Protein AF-X6LHD4-F1 (afdb_monomer)

InterPro domains:
  IPR011990 Tetratricopeptide-like helical domain superfamily [G3DSA:1.25.40.10] (42-113)
  IPR011990 Tetratricopeptide-like helical domain superfamily [G3DSA:1.25.40.10] (114-185)
  IPR011990 Tetratricopeptide-like helical domain superfamily [SSF48452] (41-178)
  IPR019734 Tetratricopeptide repeat [SM00028] (64-98)
  IPR019734 Tetratricopeptide repeat [SM00028] (99-133)
  IPR019734 Tetratricopeptide repeat [SM00028] (134-168)
  IPR050498 Photosystem I assembly protein Ycf3 [PTHR44858] (37-176)

Radius of gyration: 24.06 Å; Cα contacts (8 Å, |Δi|>4): 212; chains: 1; bounding box: 86×58×58 Å

Structure (mmCIF, N/CA/C/O backbone):
data_AF-X6LHD4-F1
#
_entry.id   AF-X6LHD4-F1
#
loop_
_atom_site.group_PDB
_atom_site.id
_atom_site.type_symbol
_atom_site.label_atom_id
_atom_site.label_alt_id
_atom_site.label_comp_id
_atom_site.label_asym_id
_atom_site.label_entity_id
_atom_site.label_seq_id
_atom_site.pdbx_PDB_ins_code
_atom_site.Cartn_x
_atom_site.Cartn_y
_atom_site.Cartn_z
_atom_site.occupancy
_atom_site.B_iso_or_equiv
_atom_site.auth_seq_id
_atom_site.auth_comp_id
_atom_site.auth_asym_id
_atom_site.auth_atom_id
_atom_site.pdbx_PDB_model_num
ATOM 1 N N . MET A 1 1 ? -51.878 -39.253 32.966 1.00 42.00 1 MET A N 1
ATOM 2 C CA . MET A 1 1 ? -51.546 -38.891 31.572 1.00 42.00 1 MET A CA 1
ATOM 3 C C . MET A 1 1 ? -50.909 -37.516 31.602 1.00 42.00 1 MET A C 1
ATOM 5 O O . MET A 1 1 ? -51.483 -36.604 32.180 1.00 42.00 1 MET A O 1
ATOM 9 N N . SER A 1 2 ? -49.667 -37.446 31.142 1.00 40.38 2 SER A N 1
ATOM 10 C CA . SER A 1 2 ? -48.693 -36.397 31.439 1.00 40.38 2 SER A CA 1
ATOM 11 C C . SER A 1 2 ? -48.909 -35.131 30.608 1.00 40.38 2 SER A C 1
ATOM 13 O O . SER A 1 2 ? -49.042 -35.212 29.389 1.00 40.38 2 SER A O 1
ATOM 15 N N . SER A 1 3 ? -48.893 -33.967 31.257 1.00 36.84 3 SER A N 1
ATOM 16 C CA . SER A 1 3 ? -48.858 -32.656 30.598 1.00 36.84 3 SER A CA 1
ATOM 17 C C . SER A 1 3 ? -47.521 -32.462 29.864 1.00 36.84 3 SER A C 1
ATOM 19 O O . SER A 1 3 ? -46.473 -32.653 30.488 1.00 36.84 3 SER A O 1
ATOM 21 N N . PRO A 1 4 ? -47.498 -32.076 28.574 1.00 46.12 4 PRO A N 1
ATOM 22 C CA . PRO A 1 4 ? -46.248 -31.814 27.872 1.00 46.12 4 PRO A CA 1
ATOM 23 C C . PRO A 1 4 ? -45.587 -30.534 28.390 1.00 46.12 4 PRO A C 1
ATOM 25 O O . PRO A 1 4 ? -46.177 -29.455 28.407 1.00 46.12 4 PRO A O 1
ATOM 28 N N . ASN A 1 5 ? -44.339 -30.694 28.813 1.00 38.56 5 ASN A N 1
ATOM 29 C CA . ASN A 1 5 ? -43.443 -29.665 29.310 1.00 38.56 5 ASN A CA 1
ATOM 30 C C . ASN A 1 5 ? -43.134 -28.632 28.204 1.00 38.56 5 ASN A C 1
ATOM 32 O O . ASN A 1 5 ? -42.586 -28.980 27.159 1.00 38.56 5 ASN A O 1
ATOM 36 N N . LEU A 1 6 ? -43.469 -27.359 28.437 1.00 41.00 6 LEU A N 1
ATOM 37 C CA . LEU A 1 6 ? -43.272 -26.241 27.497 1.00 41.00 6 LEU A CA 1
ATOM 38 C C . LEU A 1 6 ? -41.827 -25.698 27.466 1.00 41.00 6 LEU A C 1
ATOM 40 O O . LEU A 1 6 ? -41.556 -24.667 26.854 1.00 41.00 6 LEU A O 1
ATOM 44 N N . GLN A 1 7 ? -40.873 -26.394 28.084 1.00 44.91 7 GLN A N 1
ATOM 45 C CA . GLN A 1 7 ? -39.452 -26.048 28.047 1.00 44.91 7 GLN A CA 1
ATOM 46 C C . GLN A 1 7 ? -38.707 -26.808 26.941 1.00 44.91 7 GLN A C 1
ATOM 48 O O . GLN A 1 7 ? -37.945 -27.722 27.227 1.00 44.91 7 GLN A O 1
ATOM 53 N N . SER A 1 8 ? -38.901 -26.467 25.665 1.00 48.12 8 SER A N 1
ATOM 54 C CA . SER A 1 8 ? -37.935 -26.874 24.620 1.00 48.12 8 SER A CA 1
ATOM 55 C C . SER A 1 8 ? -38.111 -26.133 23.294 1.00 48.12 8 SER A C 1
ATOM 57 O O . SER A 1 8 ? -38.222 -26.751 22.242 1.00 48.12 8 SER A O 1
ATOM 59 N N . LYS A 1 9 ? -38.124 -24.795 23.307 1.00 45.00 9 LYS A N 1
ATOM 60 C CA . LYS A 1 9 ? -37.952 -24.004 22.072 1.00 45.00 9 LYS A CA 1
ATOM 61 C C . LYS A 1 9 ? -37.489 -22.571 22.352 1.00 45.00 9 LYS A C 1
ATOM 63 O O . LYS A 1 9 ? -38.070 -21.607 21.877 1.00 45.00 9 LYS A O 1
ATOM 68 N N . ILE A 1 10 ? -36.403 -22.423 23.111 1.00 44.75 10 ILE A N 1
ATOM 69 C CA . ILE A 1 10 ? -35.578 -21.207 23.028 1.00 44.75 10 ILE A CA 1
ATOM 70 C C . ILE A 1 10 ? -34.448 -21.527 22.048 1.00 44.75 10 ILE A C 1
ATOM 72 O O . ILE A 1 10 ? -33.310 -21.783 22.423 1.00 44.75 10 ILE A O 1
ATOM 76 N N . SER A 1 11 ? -34.805 -21.625 20.769 1.00 42.03 11 SER A N 1
ATOM 77 C CA . SER A 1 11 ? -33.841 -21.693 19.677 1.00 42.03 11 SER A CA 1
ATOM 78 C C . SER A 1 11 ? -33.448 -20.266 19.300 1.00 42.03 11 SER A C 1
ATOM 80 O O . SER A 1 11 ? -34.271 -19.542 18.748 1.00 42.03 11 SER A O 1
ATOM 82 N N . ASN A 1 12 ? -32.211 -19.886 19.631 1.00 46.62 12 ASN A N 1
ATOM 83 C CA . ASN A 1 12 ? -31.390 -18.844 19.000 1.00 46.62 12 ASN A CA 1
ATOM 84 C C . ASN A 1 12 ? -32.140 -17.805 18.144 1.00 46.62 12 ASN A C 1
ATOM 86 O O . ASN A 1 12 ? -32.143 -17.885 16.918 1.00 46.62 12 ASN A O 1
ATOM 90 N N . SER A 1 13 ? -32.694 -16.779 18.786 1.00 43.72 13 SER A N 1
ATOM 91 C CA . SER A 1 13 ? -32.971 -15.499 18.133 1.00 43.72 13 SER A CA 1
ATOM 92 C C . SER A 1 13 ? -31.929 -14.490 18.610 1.00 43.72 13 SER A C 1
ATOM 94 O O . SER A 1 13 ? -31.845 -14.220 19.812 1.00 43.72 13 SER A O 1
ATOM 96 N N . SER A 1 14 ? -31.132 -13.943 17.691 1.00 54.50 14 SER A N 1
ATOM 97 C CA . SER A 1 14 ? -30.305 -12.758 17.933 1.00 54.50 14 SER A CA 1
ATOM 98 C C . SER A 1 14 ? -31.166 -11.677 18.588 1.00 54.50 14 SER A C 1
ATOM 100 O O . SER A 1 14 ? -32.199 -11.271 18.058 1.00 54.50 14 SER A O 1
ATOM 102 N N . THR A 1 15 ? -30.811 -11.275 19.807 1.00 55.34 15 THR A N 1
ATOM 103 C CA . THR A 1 15 ? -31.593 -10.279 20.538 1.00 55.34 15 THR A CA 1
ATOM 104 C C . THR A 1 15 ? -31.342 -8.893 19.930 1.00 55.34 15 THR A C 1
ATOM 106 O O . THR A 1 15 ? -30.182 -8.504 19.787 1.00 55.34 15 THR A O 1
ATOM 109 N N . PRO A 1 16 ? -32.386 -8.084 19.655 1.00 58.78 16 PRO A N 1
ATOM 110 C CA . PRO A 1 16 ? -32.243 -6.765 19.022 1.00 58.78 16 PRO A CA 1
ATOM 111 C C . PRO A 1 16 ? -31.275 -5.810 19.745 1.00 58.78 16 PRO A C 1
ATOM 113 O O . PRO A 1 16 ? -30.659 -4.943 19.130 1.00 58.78 16 PRO A O 1
ATOM 116 N N . ARG A 1 17 ? -31.093 -5.979 21.065 1.00 57.66 17 ARG A N 1
ATOM 117 C CA . ARG A 1 17 ? -30.123 -5.206 21.862 1.00 57.66 17 ARG A CA 1
ATOM 118 C C . ARG A 1 17 ? -28.663 -5.530 21.517 1.00 57.66 17 ARG A C 1
ATOM 120 O O . ARG A 1 17 ? -27.830 -4.626 21.552 1.00 57.66 17 ARG A O 1
ATOM 127 N N . GLY A 1 18 ? -28.350 -6.785 21.187 1.00 67.12 18 GLY A N 1
ATOM 128 C CA . GLY A 1 18 ? -27.010 -7.194 20.752 1.00 67.12 18 GLY A CA 1
ATOM 129 C C . GLY A 1 18 ? -26.651 -6.612 19.385 1.00 67.12 18 GLY A C 1
ATOM 130 O O . GLY A 1 18 ? -25.523 -6.154 19.184 1.00 67.12 18 GLY A O 1
ATOM 131 N N . ASP A 1 19 ? -27.644 -6.537 18.497 1.00 76.94 19 ASP A N 1
ATOM 132 C CA . ASP A 1 19 ? -27.494 -5.990 17.149 1.00 76.94 19 ASP A CA 1
ATOM 133 C C . ASP A 1 19 ? -27.277 -4.469 17.175 1.00 76.94 19 ASP A C 1
ATOM 135 O O . ASP A 1 19 ? -26.328 -3.982 16.565 1.00 76.94 19 ASP A O 1
ATOM 139 N N . ILE A 1 20 ? -28.033 -3.714 17.986 1.00 88.31 20 ILE A N 1
ATOM 140 C CA . ILE A 1 20 ? -27.818 -2.261 18.152 1.00 88.31 20 ILE A CA 1
ATOM 141 C C . ILE A 1 20 ? -26.422 -1.964 18.719 1.00 88.31 20 ILE A C 1
ATOM 143 O O . ILE A 1 20 ? -25.727 -1.071 18.235 1.00 88.31 20 ILE A O 1
ATOM 147 N N . GLY A 1 21 ? -25.970 -2.721 19.725 1.00 90.62 21 GLY A N 1
ATOM 148 C CA . GLY A 1 21 ? -24.636 -2.537 20.301 1.00 90.62 21 GLY A CA 1
ATOM 149 C C . GLY A 1 21 ? -23.509 -2.789 19.292 1.00 90.62 21 GLY A C 1
ATOM 150 O O . GLY A 1 21 ? -22.491 -2.093 19.316 1.00 90.62 21 GLY A O 1
ATOM 151 N N . ARG A 1 22 ? -23.690 -3.762 18.390 1.00 91.38 22 ARG A N 1
ATOM 152 C CA . ARG A 1 22 ? -22.764 -4.028 17.284 1.00 91.38 22 ARG A CA 1
ATOM 153 C C . ARG A 1 22 ? -22.785 -2.903 16.255 1.00 91.38 22 ARG A C 1
ATOM 155 O O . ARG A 1 22 ? -21.717 -2.404 15.913 1.00 91.38 22 ARG A O 1
ATOM 162 N N . GLU A 1 23 ? -23.960 -2.478 15.804 1.00 93.75 23 GLU A N 1
ATOM 163 C CA . GLU A 1 23 ? -24.089 -1.395 14.824 1.00 93.75 23 GLU A CA 1
ATOM 164 C C . GLU A 1 23 ? -23.492 -0.083 15.342 1.00 93.75 23 GLU A C 1
ATOM 166 O O . GLU A 1 23 ? -22.765 0.595 14.619 1.00 93.75 23 GLU A O 1
ATOM 171 N N . LEU A 1 24 ? -23.686 0.233 16.626 1.00 94.75 24 LEU A N 1
ATOM 172 C CA . LEU A 1 24 ? -23.054 1.391 17.260 1.00 94.75 24 LEU A CA 1
ATOM 173 C C . LEU A 1 24 ? -21.522 1.292 17.263 1.00 94.75 24 LEU A C 1
ATOM 175 O O . LEU A 1 24 ? -20.858 2.293 16.996 1.00 94.75 24 LEU A O 1
ATOM 179 N N . ARG A 1 25 ? -20.945 0.110 17.530 1.00 95.25 25 ARG A N 1
ATOM 180 C CA . ARG A 1 25 ? -19.487 -0.106 17.421 1.00 95.25 25 ARG A CA 1
ATOM 181 C C . ARG A 1 25 ? -18.995 0.112 15.992 1.00 95.25 25 ARG A C 1
ATOM 183 O O . ARG A 1 25 ? -18.055 0.873 15.782 1.00 95.25 25 ARG A O 1
ATOM 190 N N . LEU A 1 26 ? -19.659 -0.491 15.006 1.00 95.81 26 LEU A N 1
ATOM 191 C CA . LEU A 1 26 ? -19.290 -0.352 13.593 1.00 95.81 26 LEU A CA 1
ATOM 192 C C . LEU A 1 26 ? -19.411 1.100 13.113 1.00 95.81 26 LEU A C 1
ATOM 194 O O . LEU A 1 26 ? -18.540 1.598 12.400 1.00 95.81 26 LEU A O 1
ATOM 198 N N . PHE A 1 27 ? -20.465 1.802 13.531 1.00 96.62 27 PHE A N 1
ATOM 199 C CA . PHE A 1 27 ? -20.645 3.219 13.241 1.00 96.62 27 PHE A CA 1
ATOM 200 C C . PHE A 1 27 ? -19.506 4.060 13.826 1.00 96.62 27 PHE A C 1
ATOM 202 O O . PHE A 1 27 ? -18.882 4.829 13.093 1.00 96.62 27 PHE A O 1
ATOM 209 N N . ARG A 1 28 ? -19.168 3.870 15.110 1.00 97.06 28 ARG A N 1
ATOM 210 C CA . ARG A 1 28 ? -18.031 4.564 15.734 1.00 97.06 28 ARG A CA 1
ATOM 211 C C . ARG A 1 28 ? -16.714 4.263 15.034 1.00 97.06 28 ARG A C 1
ATOM 213 O O . ARG A 1 28 ? -15.964 5.200 14.787 1.00 97.06 28 ARG A O 1
ATOM 220 N N . SER A 1 29 ? -16.450 3.010 14.658 1.00 97.69 29 SER A N 1
ATOM 221 C CA . SER A 1 29 ? -15.252 2.655 13.887 1.00 97.69 29 SER A CA 1
ATOM 222 C C . SER A 1 29 ? -15.168 3.445 12.575 1.00 97.69 29 SER A C 1
ATOM 224 O O . SER A 1 29 ? -14.149 4.073 12.285 1.00 97.69 29 SER A O 1
ATOM 226 N N . ARG A 1 30 ? -16.259 3.507 11.800 1.00 97.19 30 ARG A N 1
ATOM 227 C CA . ARG A 1 30 ? -16.295 4.277 10.542 1.00 97.19 30 ARG A CA 1
ATOM 228 C C . ARG A 1 30 ? -16.004 5.758 10.774 1.00 97.19 30 ARG A C 1
ATOM 230 O O . ARG A 1 30 ? -15.196 6.334 10.047 1.00 97.19 30 ARG A O 1
ATOM 237 N N . VAL A 1 31 ? -16.616 6.354 11.798 1.00 97.81 31 VAL A N 1
ATOM 238 C CA . VAL A 1 31 ? -16.388 7.759 12.165 1.00 97.81 31 VAL A CA 1
ATOM 239 C C . VAL A 1 31 ? -14.940 7.985 12.605 1.00 97.81 31 VAL A C 1
ATOM 241 O O . VAL A 1 31 ?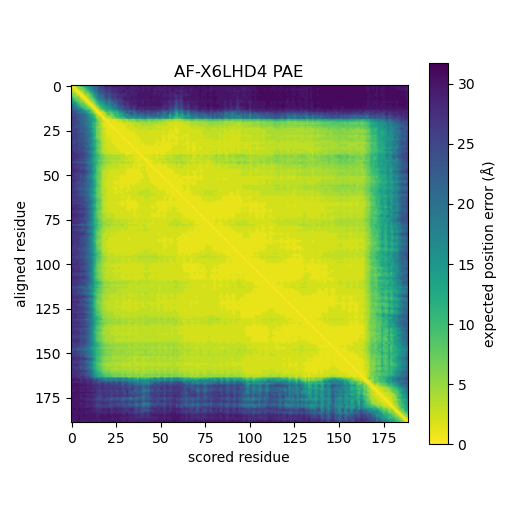 -14.307 8.920 12.122 1.00 97.81 31 VAL A O 1
ATOM 244 N N . ARG A 1 32 ? -14.381 7.106 13.445 1.00 98.06 32 ARG A N 1
ATOM 245 C CA . ARG A 1 32 ? -12.981 7.172 13.895 1.00 98.06 32 ARG A CA 1
ATOM 246 C C . ARG A 1 32 ? -12.005 7.092 12.726 1.00 98.06 32 ARG A C 1
ATOM 248 O O . ARG A 1 32 ? -11.088 7.899 12.665 1.00 98.06 32 ARG A O 1
ATOM 255 N N . ASN A 1 33 ? -12.231 6.197 11.761 1.00 97.50 33 ASN A N 1
ATOM 256 C CA . ASN A 1 33 ? -11.414 6.136 10.547 1.00 97.50 33 ASN A CA 1
ATOM 257 C C . ASN A 1 33 ? -11.447 7.460 9.766 1.00 97.50 33 ASN A C 1
ATOM 259 O O . ASN A 1 33 ? -10.398 7.960 9.376 1.00 97.50 33 ASN A O 1
ATOM 263 N N . LEU A 1 34 ? -12.632 8.036 9.537 1.00 97.62 34 LEU A N 1
ATOM 264 C CA . LEU A 1 34 ? -12.749 9.312 8.820 1.00 97.62 34 LEU A CA 1
ATOM 265 C C . LEU A 1 34 ? -12.079 10.458 9.586 1.00 97.62 34 LEU A C 1
ATOM 267 O O . LEU A 1 34 ? -11.395 11.287 8.990 1.00 97.62 34 LEU A O 1
ATOM 271 N N . TYR A 1 35 ? -12.233 10.480 10.908 1.00 98.00 35 TYR A N 1
ATOM 272 C CA . TYR A 1 35 ? -11.612 11.491 11.752 1.00 98.00 35 TYR A CA 1
ATOM 273 C C . TYR A 1 35 ? -10.083 11.365 11.778 1.00 98.00 35 TYR A C 1
ATOM 275 O O . TYR A 1 35 ? -9.384 12.368 11.660 1.00 98.00 35 TYR A O 1
ATOM 283 N N . ALA A 1 36 ? -9.555 10.141 11.839 1.00 97.69 36 ALA A N 1
ATOM 284 C CA . ALA A 1 36 ? -8.122 9.875 11.755 1.00 97.69 36 ALA A CA 1
ATOM 285 C C . ALA A 1 36 ? -7.523 10.354 10.423 1.00 97.69 36 ALA A C 1
ATOM 287 O O . ALA A 1 36 ? -6.451 10.960 10.413 1.00 97.69 36 ALA A O 1
ATOM 288 N N . VAL A 1 37 ? -8.230 10.135 9.307 1.00 95.88 37 VAL A N 1
ATOM 289 C CA . VAL A 1 37 ? -7.837 10.658 7.987 1.00 95.88 37 VAL A CA 1
ATOM 290 C C . VAL A 1 37 ? -7.801 12.185 8.000 1.00 95.88 37 VAL A C 1
ATOM 292 O O . VAL A 1 37 ? -6.799 12.761 7.596 1.00 95.88 37 VAL A O 1
ATOM 295 N N . LEU A 1 38 ? -8.832 12.853 8.531 1.00 96.56 38 LEU A N 1
ATOM 296 C CA . LEU A 1 38 ? -8.859 14.317 8.639 1.00 96.56 38 LEU A CA 1
ATOM 297 C C . LEU A 1 38 ? -7.682 14.861 9.468 1.00 96.56 38 LEU A C 1
ATOM 299 O O . LEU A 1 38 ? -7.003 15.801 9.046 1.00 96.56 38 LEU A O 1
ATOM 303 N N . LEU A 1 39 ? -7.432 14.263 10.638 1.00 96.69 39 LEU A N 1
ATOM 304 C CA . LEU A 1 39 ? -6.333 14.641 11.530 1.00 96.69 39 LEU A CA 1
ATOM 305 C C . LEU A 1 39 ? -4.980 14.526 10.827 1.00 96.69 39 LEU A C 1
ATOM 307 O O . LEU A 1 39 ? -4.147 15.426 10.927 1.00 96.69 39 LEU A O 1
ATOM 311 N N . HIS A 1 40 ? -4.778 13.428 10.105 1.00 91.69 40 HIS A N 1
ATOM 312 C CA . HIS A 1 40 ? -3.542 13.158 9.396 1.00 91.69 40 HIS A CA 1
ATOM 313 C C . HIS A 1 40 ? -3.372 14.049 8.153 1.00 91.69 40 HIS A C 1
ATOM 315 O O . HIS A 1 40 ? -2.335 14.706 8.036 1.00 91.69 40 HIS A O 1
ATOM 321 N N . ASP A 1 41 ? -4.326 14.045 7.224 1.00 90.62 41 ASP A N 1
ATOM 322 C CA . ASP A 1 41 ? -4.142 14.606 5.879 1.00 90.62 41 ASP A CA 1
ATOM 323 C C . ASP A 1 41 ? -4.260 16.133 5.865 1.00 90.62 41 ASP A C 1
ATOM 325 O O . ASP A 1 41 ? -3.567 16.805 5.100 1.00 90.62 41 ASP A O 1
ATOM 329 N N . HIS A 1 42 ? -5.109 16.695 6.730 1.00 92.44 42 HIS A N 1
ATOM 330 C CA . HIS A 1 42 ? -5.426 18.125 6.709 1.00 92.44 42 HIS A CA 1
ATOM 331 C C . HIS A 1 42 ? -4.893 18.888 7.918 1.00 92.44 42 HIS A C 1
ATOM 333 O O . HIS A 1 42 ? -4.534 20.055 7.781 1.00 92.44 42 HIS A O 1
ATOM 339 N N . LEU A 1 43 ? -4.823 18.249 9.088 1.00 94.88 43 LEU A N 1
ATOM 340 C CA . LEU A 1 43 ? -4.441 18.929 10.331 1.00 94.88 43 LEU A CA 1
ATOM 341 C C . LEU A 1 43 ? -3.009 18.621 10.788 1.00 94.88 43 LEU A C 1
ATOM 343 O O . LEU A 1 43 ? -2.547 19.240 11.740 1.00 94.88 43 LEU A O 1
ATOM 347 N N . GLN A 1 44 ? -2.305 17.692 10.127 1.00 93.75 44 GLN A N 1
ATOM 348 C CA . GLN A 1 44 ? -0.941 17.256 10.478 1.00 93.75 44 GLN A CA 1
ATOM 349 C C . GLN A 1 44 ? -0.799 16.783 11.943 1.00 93.75 44 GLN A C 1
ATOM 351 O O . GLN A 1 44 ? 0.269 16.841 12.551 1.00 93.75 44 GLN A O 1
ATOM 356 N N . ARG A 1 45 ? -1.892 16.282 12.531 1.00 96.94 45 ARG A N 1
ATOM 357 C CA . ARG A 1 45 ? -1.959 15.779 13.911 1.00 96.94 45 ARG A CA 1
ATOM 358 C C . ARG A 1 45 ? -1.777 14.262 13.928 1.00 96.94 45 ARG A C 1
ATOM 360 O O . ARG A 1 45 ? -2.709 13.503 14.182 1.00 96.94 45 ARG A O 1
ATOM 367 N N . HIS A 1 46 ? -0.566 13.808 13.611 1.00 95.25 46 HIS A N 1
ATOM 368 C CA . HIS A 1 46 ? -0.274 12.385 13.379 1.00 95.25 46 HIS A CA 1
ATOM 369 C C . HIS A 1 46 ? -0.388 11.504 14.630 1.00 95.25 46 HIS A C 1
ATOM 371 O O . HIS A 1 46 ? -0.812 10.356 14.519 1.00 95.25 46 HIS A O 1
ATOM 377 N N . ALA A 1 47 ? -0.033 12.025 15.808 1.00 95.69 47 ALA A N 1
ATOM 378 C CA . ALA A 1 47 ? -0.177 11.296 17.071 1.00 95.69 47 ALA A CA 1
ATOM 379 C C . ALA A 1 47 ? -1.655 11.056 17.419 1.00 95.69 47 ALA A C 1
ATOM 381 O O . ALA A 1 47 ? -2.039 9.942 17.761 1.00 95.69 47 ALA A O 1
ATOM 382 N N . ASP A 1 48 ? -2.501 12.066 17.223 1.00 97.12 48 ASP A N 1
ATOM 383 C CA . ASP A 1 48 ? -3.938 11.935 17.473 1.00 97.12 48 ASP A CA 1
ATOM 384 C C . ASP A 1 48 ? -4.593 11.014 16.436 1.00 97.12 48 ASP A C 1
ATOM 386 O O . ASP A 1 48 ? -5.430 10.181 16.771 1.00 97.12 48 ASP A O 1
ATOM 390 N N . ALA A 1 49 ? -4.180 11.106 15.166 1.00 97.62 49 ALA A N 1
ATOM 391 C CA . ALA A 1 49 ? -4.636 10.183 14.129 1.00 97.62 49 ALA A CA 1
ATOM 392 C C . ALA A 1 49 ? -4.289 8.724 14.473 1.00 97.62 49 ALA A C 1
ATOM 394 O O . ALA A 1 49 ? -5.105 7.831 14.248 1.00 97.62 49 ALA A O 1
ATOM 395 N N . LEU A 1 50 ? -3.101 8.486 15.040 1.00 97.25 50 LEU A N 1
ATOM 396 C CA . LEU A 1 50 ? -2.667 7.166 15.490 1.00 97.25 50 LEU A CA 1
ATOM 397 C C . LEU A 1 50 ? -3.602 6.602 16.571 1.00 97.25 50 LEU A C 1
ATOM 399 O O . LEU A 1 50 ? -4.065 5.471 16.430 1.00 97.25 50 LEU A O 1
ATOM 403 N N . GLU A 1 51 ? -3.932 7.400 17.588 1.00 97.62 51 GLU A N 1
ATOM 404 C CA . GLU A 1 51 ? -4.896 7.015 18.628 1.00 97.62 51 GLU A CA 1
ATOM 405 C C . GLU A 1 51 ? -6.267 6.678 18.021 1.00 97.62 51 GLU A C 1
ATOM 407 O O . GLU A 1 51 ? -6.872 5.652 18.338 1.00 97.62 51 GLU A O 1
ATOM 412 N N . GLN A 1 52 ? -6.750 7.499 17.082 1.00 98.31 52 GLN A N 1
ATOM 413 C CA . GLN A 1 52 ? -8.036 7.249 16.431 1.00 98.31 52 GLN A CA 1
ATOM 414 C C . GLN A 1 52 ? -8.037 5.967 15.586 1.00 98.31 52 GLN A C 1
ATOM 416 O O . GLN A 1 52 ? -9.057 5.275 15.553 1.00 98.31 52 GLN A O 1
ATOM 421 N N . TYR A 1 53 ? -6.926 5.603 14.936 1.00 98.25 53 TYR A N 1
ATOM 422 C CA . TYR A 1 53 ? -6.818 4.319 14.233 1.00 98.25 53 TYR A CA 1
ATOM 423 C C . TYR A 1 53 ? -6.810 3.123 15.187 1.00 98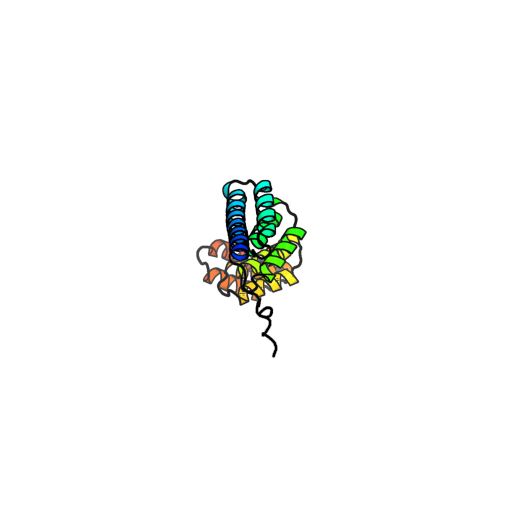.25 53 TYR A C 1
ATOM 425 O O . TYR A 1 53 ? -7.471 2.123 14.900 1.00 98.25 53 TYR A O 1
ATOM 433 N N . GLU A 1 54 ? -6.135 3.226 16.331 1.00 97.88 54 GLU A N 1
ATOM 434 C CA . GLU A 1 54 ? -6.150 2.175 17.350 1.00 97.88 54 GLU A CA 1
ATOM 435 C C . GLU A 1 54 ? -7.570 1.949 17.880 1.00 97.88 54 GLU A C 1
ATOM 437 O O . GLU A 1 54 ? -8.102 0.838 17.815 1.00 97.88 54 GLU A O 1
ATOM 442 N N . LEU A 1 55 ? -8.234 3.027 18.292 1.00 98.06 55 LEU A N 1
ATOM 443 C CA . LEU A 1 55 ? -9.626 3.013 18.728 1.00 98.06 55 LEU A CA 1
ATOM 444 C C . LEU A 1 55 ? -10.579 2.501 17.631 1.00 98.06 55 LEU A C 1
ATOM 446 O O . LEU A 1 55 ? -11.566 1.818 17.916 1.00 98.06 55 LEU A O 1
ATOM 450 N N . CYS A 1 56 ? -10.317 2.824 16.365 1.00 97.69 56 CYS A N 1
ATOM 451 C CA . CYS A 1 56 ? -11.103 2.353 15.224 1.00 97.69 56 CYS A CA 1
ATOM 452 C C . CYS A 1 56 ? -11.052 0.825 15.081 1.00 97.69 56 CYS A C 1
ATOM 454 O O . CYS A 1 56 ? -12.095 0.191 14.906 1.00 97.69 56 CYS A O 1
ATOM 456 N N . VAL A 1 57 ? -9.853 0.247 15.191 1.00 96.19 57 VAL A N 1
ATOM 457 C CA . VAL A 1 57 ? -9.615 -1.201 15.090 1.00 96.19 57 VAL A CA 1
ATOM 458 C C . VAL A 1 57 ? -10.095 -1.940 16.341 1.00 96.19 57 VAL A C 1
ATOM 460 O O . VAL A 1 57 ? -10.537 -3.079 16.230 1.00 96.19 57 VAL A O 1
ATOM 463 N N . GLN A 1 58 ? -10.078 -1.307 17.518 1.00 97.00 58 GLN A N 1
ATOM 464 C CA . GLN A 1 58 ? -10.708 -1.863 18.723 1.00 97.00 58 GLN A CA 1
ATOM 465 C C . GLN A 1 58 ? -12.234 -2.003 18.567 1.00 97.00 58 GLN A C 1
ATOM 467 O O . GL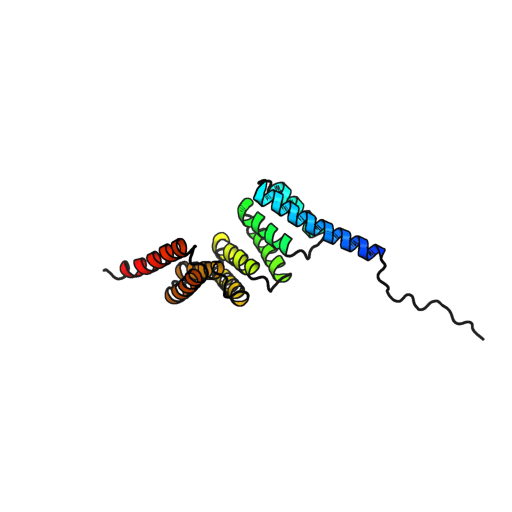N A 1 58 ? -12.804 -3.009 18.988 1.00 97.00 58 GLN A O 1
ATOM 472 N N . ASP A 1 59 ? -12.900 -1.016 17.955 1.00 96.31 59 ASP A N 1
ATOM 473 C CA . ASP A 1 59 ? -14.348 -1.068 17.699 1.00 96.31 59 ASP A CA 1
ATOM 474 C C . ASP A 1 59 ? -14.705 -2.030 16.543 1.00 96.31 59 ASP A C 1
ATOM 476 O O . ASP A 1 59 ? -15.726 -2.720 16.613 1.00 96.31 59 ASP A O 1
ATOM 480 N N . ASP A 1 60 ? -13.879 -2.084 15.490 1.00 97.25 60 ASP A N 1
ATOM 481 C CA . ASP A 1 60 ? -14.033 -2.998 14.349 1.00 97.25 60 ASP A CA 1
ATOM 482 C C . ASP A 1 60 ? -12.671 -3.472 13.800 1.00 97.25 60 ASP A C 1
ATOM 484 O O . ASP A 1 60 ? -12.068 -2.811 12.943 1.00 97.25 60 ASP A O 1
ATOM 488 N N . PRO A 1 61 ? -12.207 -4.667 14.210 1.00 97.00 61 PRO A N 1
ATOM 489 C CA . PRO A 1 61 ? -10.973 -5.256 13.691 1.00 97.00 61 PRO A CA 1
ATOM 490 C C . PRO A 1 61 ? -11.023 -5.627 12.200 1.00 97.00 61 PRO A C 1
ATOM 492 O O . PRO A 1 61 ? -10.002 -6.002 11.625 1.00 97.00 61 PRO A O 1
ATOM 495 N N . GLN A 1 62 ? -12.201 -5.589 11.566 1.00 97.31 62 GLN A N 1
ATOM 496 C CA . GLN A 1 62 ? -12.385 -5.921 10.150 1.00 97.31 62 GLN A CA 1
ATOM 497 C C . GLN A 1 62 ? -12.416 -4.681 9.248 1.00 97.31 62 GLN A C 1
ATOM 499 O O . GLN A 1 62 ? -12.615 -4.794 8.032 1.00 97.31 62 GLN A O 1
ATOM 504 N N . ASN A 1 63 ? -12.161 -3.491 9.798 1.00 97.56 63 ASN A N 1
ATOM 505 C CA . ASN A 1 63 ? -12.090 -2.265 9.020 1.00 97.56 63 ASN A CA 1
ATOM 506 C C . ASN A 1 63 ? -10.793 -2.204 8.188 1.00 97.56 63 ASN A C 1
ATOM 508 O O . ASN A 1 63 ? -9.773 -1.637 8.584 1.00 97.56 63 ASN A O 1
ATOM 512 N N . ALA A 1 64 ? -10.845 -2.785 6.988 1.00 98.00 64 ALA A N 1
ATOM 513 C CA . ALA A 1 64 ? -9.710 -2.845 6.068 1.00 98.00 64 ALA A CA 1
ATOM 514 C C . ALA A 1 64 ? -9.155 -1.457 5.697 1.00 98.00 64 ALA A C 1
ATOM 516 O O . ALA A 1 64 ? -7.943 -1.293 5.572 1.00 98.00 64 ALA A O 1
ATOM 517 N N . SER A 1 65 ? -10.033 -0.457 5.549 1.00 97.31 65 SER A N 1
ATOM 518 C CA . SER A 1 65 ? -9.629 0.912 5.215 1.00 97.31 65 SER A CA 1
ATOM 519 C C . SER A 1 65 ? -8.832 1.555 6.347 1.00 97.31 65 SER A C 1
ATOM 521 O O . SER A 1 65 ? -7.829 2.210 6.073 1.00 97.31 65 SER A O 1
ATOM 523 N N . ALA A 1 66 ? -9.225 1.315 7.602 1.00 97.94 66 ALA A N 1
ATOM 524 C CA . ALA A 1 66 ? -8.485 1.794 8.765 1.00 97.94 66 ALA A CA 1
ATOM 525 C C . ALA A 1 66 ? -7.088 1.178 8.828 1.00 97.94 66 ALA A C 1
ATOM 527 O O . ALA A 1 66 ? -6.113 1.911 8.943 1.00 97.94 66 ALA A O 1
ATOM 528 N N . HIS A 1 67 ? -6.965 -0.141 8.654 1.00 98.69 67 HIS A N 1
ATOM 529 C CA . HIS A 1 67 ? -5.653 -0.785 8.578 1.00 98.69 67 HIS A CA 1
ATOM 530 C C . HIS A 1 67 ? -4.794 -0.222 7.441 1.00 98.69 67 HIS A C 1
ATOM 532 O O . HIS A 1 67 ? -3.632 0.113 7.649 1.00 98.69 67 HIS A O 1
ATOM 538 N N . TYR A 1 68 ? -5.357 -0.053 6.247 1.00 98.50 68 TYR A N 1
ATOM 539 C CA . TYR A 1 68 ? -4.623 0.508 5.117 1.00 98.50 68 TYR A CA 1
ATOM 540 C C . TYR A 1 68 ? -4.123 1.940 5.383 1.00 98.50 68 TYR A C 1
ATOM 542 O O . TYR A 1 68 ? -2.945 2.232 5.172 1.00 98.50 68 TYR A O 1
ATOM 550 N N . ASN A 1 69 ? -4.985 2.827 5.885 1.00 97.88 69 ASN A N 1
ATOM 551 C CA . ASN A 1 69 ? -4.605 4.211 6.173 1.00 97.88 69 ASN A CA 1
ATOM 552 C C . ASN A 1 69 ? -3.618 4.304 7.345 1.00 97.88 69 ASN A C 1
ATOM 554 O O . ASN A 1 69 ? -2.675 5.093 7.312 1.00 97.88 69 ASN A O 1
ATOM 558 N N . TRP A 1 70 ? -3.773 3.441 8.346 1.00 98.06 70 TRP A N 1
ATOM 559 C CA . TRP A 1 70 ? -2.830 3.329 9.450 1.00 98.06 70 TRP A CA 1
ATOM 560 C C . TRP A 1 70 ? -1.442 2.882 8.962 1.00 98.06 70 TRP A C 1
ATOM 562 O O . TRP A 1 70 ? -0.418 3.434 9.370 1.00 98.06 70 TRP A O 1
ATOM 572 N N . ALA A 1 71 ? -1.388 1.952 8.006 1.00 98.31 71 ALA A N 1
ATOM 573 C CA . ALA A 1 71 ? -0.139 1.543 7.372 1.00 98.31 71 ALA A CA 1
ATOM 574 C C . ALA A 1 71 ? 0.551 2.700 6.627 1.00 98.31 71 ALA A C 1
ATOM 576 O O . ALA A 1 71 ? 1.777 2.834 6.674 1.00 98.31 71 ALA A O 1
ATOM 577 N N . ILE A 1 72 ? -0.226 3.551 5.947 1.00 97.12 72 ILE A N 1
ATOM 578 C CA . ILE A 1 72 ? 0.280 4.770 5.300 1.00 97.12 72 ILE A CA 1
ATOM 579 C C . ILE A 1 72 ? 0.875 5.722 6.337 1.00 97.12 72 ILE A C 1
ATOM 581 O O . ILE A 1 72 ? 1.997 6.191 6.136 1.00 97.12 72 ILE A O 1
ATOM 585 N N . LEU A 1 73 ? 0.168 5.956 7.444 1.00 97.06 73 LEU A N 1
ATOM 586 C CA . LEU A 1 73 ? 0.624 6.829 8.523 1.00 97.06 73 LEU A CA 1
ATOM 587 C C . LEU A 1 73 ? 1.958 6.340 9.111 1.00 97.06 73 LEU A C 1
ATOM 589 O O . LEU A 1 73 ? 2.912 7.115 9.208 1.00 97.06 73 LEU A O 1
ATOM 593 N N . TYR A 1 74 ? 2.073 5.042 9.417 1.00 98.12 74 TYR A N 1
ATOM 594 C CA . TYR A 1 74 ? 3.330 4.458 9.895 1.00 98.12 74 TYR A CA 1
ATOM 595 C C . TYR A 1 74 ? 4.473 4.608 8.894 1.00 98.12 74 TYR A C 1
ATOM 597 O O . TYR A 1 74 ? 5.573 5.000 9.281 1.00 98.12 74 TYR A O 1
ATOM 605 N N . LYS A 1 75 ? 4.216 4.328 7.610 1.00 97.12 75 LYS A N 1
ATOM 606 C CA . LYS A 1 75 ? 5.228 4.432 6.554 1.00 97.12 75 LYS A CA 1
ATOM 607 C C . LYS A 1 75 ? 5.735 5.864 6.383 1.00 97.12 75 LYS A C 1
ATOM 609 O O . LYS A 1 75 ? 6.938 6.061 6.256 1.0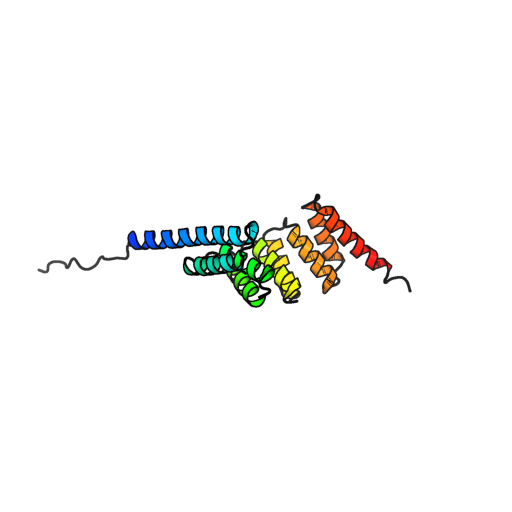0 97.12 75 LYS A O 1
ATOM 614 N N . ASN A 1 76 ? 4.827 6.834 6.316 1.00 93.81 76 ASN A N 1
ATOM 615 C CA . ASN A 1 76 ? 5.160 8.190 5.887 1.00 93.81 76 ASN A CA 1
ATOM 616 C C . ASN A 1 76 ? 5.658 9.083 7.030 1.00 93.81 76 ASN A C 1
ATOM 618 O O . ASN A 1 76 ? 6.460 9.973 6.766 1.00 93.81 76 ASN A O 1
ATOM 622 N N . TYR A 1 77 ? 5.202 8.860 8.268 1.00 94.69 77 TYR A N 1
ATOM 623 C CA . TYR A 1 77 ? 5.443 9.800 9.374 1.00 94.69 77 TYR A CA 1
ATOM 624 C C . TYR A 1 77 ? 6.251 9.210 10.515 1.00 94.69 77 TYR A C 1
ATOM 626 O O . TYR A 1 77 ? 7.107 9.886 11.075 1.00 94.69 77 TYR A O 1
ATOM 634 N N . PHE A 1 78 ? 6.009 7.945 10.851 1.00 95.56 78 PHE A N 1
ATOM 635 C CA . PHE A 1 78 ? 6.699 7.299 11.966 1.00 95.56 78 PHE A CA 1
ATOM 636 C C . PHE A 1 78 ? 7.909 6.468 11.531 1.00 95.56 78 PHE A C 1
ATOM 638 O O . PHE A 1 78 ? 8.671 6.025 12.384 1.00 95.56 78 PHE A O 1
ATOM 645 N N . ALA A 1 79 ? 8.071 6.227 10.226 1.00 96.56 79 ALA A N 1
ATOM 646 C CA . ALA A 1 79 ? 9.086 5.340 9.657 1.00 96.56 79 ALA A CA 1
ATOM 647 C C . ALA A 1 79 ? 9.112 3.925 10.287 1.00 96.56 79 ALA A C 1
ATOM 649 O O . ALA A 1 79 ? 10.107 3.206 10.196 1.00 96.56 79 ALA A O 1
ATOM 650 N N . ASP A 1 80 ? 8.002 3.488 10.895 1.00 98.00 80 ASP A N 1
ATOM 651 C CA . ASP A 1 80 ? 7.862 2.142 11.453 1.00 98.00 80 ASP A CA 1
ATOM 652 C C . ASP A 1 80 ? 7.360 1.192 10.360 1.00 98.00 80 ASP A C 1
ATOM 654 O O . ASP A 1 80 ? 6.174 0.873 10.231 1.00 98.00 80 ASP A O 1
ATOM 658 N N . PHE A 1 81 ? 8.292 0.768 9.511 1.00 97.94 81 PHE A N 1
ATO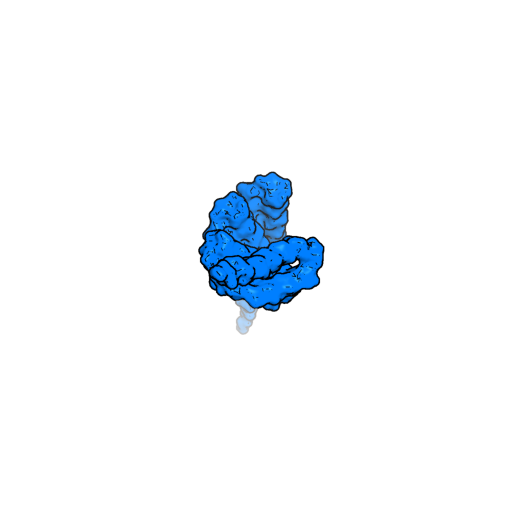M 659 C CA . PHE A 1 81 ? 7.983 -0.044 8.336 1.00 97.94 81 PHE A CA 1
ATOM 660 C C . PHE A 1 81 ? 7.477 -1.446 8.685 1.00 97.94 81 PHE A C 1
ATOM 662 O O . PHE A 1 81 ? 6.716 -2.022 7.910 1.00 97.94 81 PHE A O 1
ATOM 669 N N . LYS A 1 82 ? 7.844 -1.976 9.860 1.00 97.69 82 LYS A N 1
ATOM 670 C CA . LYS A 1 82 ? 7.352 -3.274 10.339 1.00 97.69 82 LYS A CA 1
ATOM 671 C C . LYS A 1 82 ? 5.871 -3.189 10.696 1.00 97.69 82 LYS A C 1
ATOM 673 O O . LYS A 1 82 ? 5.092 -4.032 10.256 1.00 97.69 82 LYS A O 1
ATOM 678 N N . LYS A 1 83 ? 5.454 -2.151 11.432 1.00 98.00 83 LYS A N 1
ATOM 679 C CA . LYS A 1 83 ? 4.026 -1.937 11.717 1.00 98.00 83 LYS A CA 1
ATOM 680 C C . LYS A 1 83 ? 3.238 -1.586 10.462 1.00 98.00 83 LYS A C 1
ATOM 682 O O . LYS A 1 83 ? 2.132 -2.095 10.279 1.00 98.00 83 LYS A O 1
ATOM 687 N N . ALA A 1 84 ? 3.818 -0.790 9.562 1.00 98.50 84 ALA A N 1
ATOM 688 C CA . ALA A 1 84 ? 3.202 -0.521 8.267 1.00 98.50 84 ALA A CA 1
ATOM 689 C C . ALA A 1 84 ? 2.928 -1.823 7.494 1.00 98.50 84 ALA A C 1
ATOM 691 O O . ALA A 1 84 ? 1.817 -2.033 7.014 1.00 98.50 84 ALA A O 1
ATOM 692 N N . GLU A 1 85 ? 3.904 -2.728 7.415 1.00 98.50 85 GLU A N 1
ATOM 693 C CA . GLU A 1 85 ? 3.745 -4.026 6.755 1.00 98.50 85 GLU A CA 1
ATOM 694 C C . GLU A 1 85 ? 2.638 -4.881 7.386 1.00 98.50 85 GLU A C 1
ATOM 696 O O . GLU A 1 85 ? 1.800 -5.418 6.657 1.00 98.50 85 GLU A O 1
ATOM 701 N N . VAL A 1 86 ? 2.581 -4.968 8.720 1.00 98.50 86 VAL A N 1
ATOM 702 C CA . VAL A 1 86 ? 1.514 -5.699 9.429 1.00 98.50 86 VAL A CA 1
ATOM 703 C C . VAL A 1 86 ? 0.134 -5.192 9.006 1.00 98.50 86 VAL A C 1
ATOM 705 O O . VAL A 1 86 ? -0.739 -5.985 8.643 1.00 98.50 86 VAL A O 1
ATOM 708 N N . HIS A 1 87 ? -0.060 -3.875 8.991 1.00 98.56 87 HIS A N 1
ATOM 709 C CA . HIS A 1 87 ? -1.355 -3.297 8.659 1.00 98.56 87 HIS A CA 1
ATOM 710 C C . HIS A 1 87 ? -1.694 -3.363 7.163 1.00 98.56 87 HIS A C 1
ATOM 712 O O . HIS A 1 87 ? -2.850 -3.627 6.826 1.00 98.56 87 HIS A O 1
ATOM 718 N N . TYR A 1 88 ? -0.718 -3.232 6.256 1.00 98.75 88 TYR A N 1
ATOM 719 C CA . TYR A 1 88 ? -0.952 -3.487 4.829 1.00 98.75 88 TYR A CA 1
ATOM 720 C C . TYR A 1 88 ? -1.404 -4.928 4.582 1.00 98.75 88 TYR A C 1
ATOM 722 O O . TYR A 1 88 ? -2.393 -5.148 3.881 1.00 98.75 88 TYR A O 1
ATOM 730 N N . ARG A 1 89 ? -0.724 -5.910 5.189 1.00 98.75 89 ARG A N 1
ATOM 731 C CA . ARG A 1 89 ? -1.101 -7.325 5.066 1.00 98.75 89 ARG A CA 1
ATOM 732 C C . ARG A 1 89 ? -2.507 -7.573 5.597 1.00 98.75 89 ARG A C 1
ATOM 734 O O . ARG A 1 89 ? -3.278 -8.256 4.928 1.00 98.75 89 ARG A O 1
ATOM 741 N N . LYS A 1 90 ? -2.872 -6.969 6.735 1.00 98.69 90 LYS A N 1
ATOM 742 C CA . LYS A 1 90 ? -4.226 -7.106 7.285 1.00 98.69 90 LYS A CA 1
ATOM 743 C C . LYS A 1 90 ? -5.291 -6.482 6.382 1.00 98.69 90 LYS A C 1
ATOM 745 O O . LYS A 1 90 ? -6.335 -7.088 6.162 1.00 98.69 90 LYS A O 1
ATOM 750 N N . ALA A 1 91 ? -5.029 -5.308 5.807 1.00 98.62 91 ALA A N 1
ATOM 751 C CA . ALA A 1 91 ? -5.949 -4.683 4.858 1.00 98.62 91 ALA A CA 1
ATOM 752 C C . ALA A 1 91 ? -6.171 -5.549 3.605 1.00 98.62 91 ALA A C 1
ATOM 754 O O . ALA A 1 91 ? -7.305 -5.684 3.142 1.00 98.62 91 ALA A O 1
ATOM 755 N N . ILE A 1 92 ? -5.104 -6.168 3.086 1.00 98.75 92 ILE A N 1
ATOM 756 C CA . ILE A 1 92 ? -5.160 -7.099 1.950 1.00 98.75 92 ILE A CA 1
ATOM 757 C C . ILE A 1 92 ? -5.939 -8.370 2.308 1.00 98.75 92 ILE A C 1
ATOM 759 O O . ILE A 1 92 ? -6.788 -8.791 1.530 1.00 98.75 92 ILE A O 1
ATOM 763 N N . GLU A 1 93 ? -5.690 -8.958 3.480 1.00 98.62 93 GLU A N 1
ATOM 764 C CA . GLU A 1 93 ? -6.421 -10.133 3.975 1.00 98.62 93 GLU A CA 1
ATOM 765 C C . GLU A 1 93 ? -7.932 -9.864 4.041 1.00 98.62 93 GLU A C 1
ATOM 767 O O . GLU A 1 93 ? -8.732 -10.670 3.571 1.00 98.62 93 GLU A O 1
ATOM 772 N N . LEU A 1 94 ? -8.320 -8.701 4.572 1.00 98.44 94 LEU A N 1
ATOM 773 C CA . LEU A 1 94 ? -9.721 -8.307 4.723 1.00 98.44 94 LEU A CA 1
ATOM 774 C C . LEU A 1 94 ? -10.386 -7.927 3.389 1.00 98.44 94 LEU A C 1
ATOM 776 O O . LEU A 1 94 ? -11.586 -8.138 3.213 1.00 98.44 94 LEU A O 1
ATOM 780 N N . LYS A 1 95 ? -9.636 -7.343 2.445 1.00 98.19 95 LYS A N 1
ATOM 781 C CA . LYS A 1 95 ? -10.132 -6.953 1.113 1.00 98.19 95 LYS A CA 1
ATOM 782 C C . LYS A 1 95 ? -9.131 -7.317 0.006 1.00 98.19 95 LYS A C 1
ATOM 784 O O . LYS A 1 95 ? -8.493 -6.432 -0.572 1.00 98.19 95 LYS A O 1
ATOM 789 N N . PRO A 1 96 ? -9.073 -8.597 -0.404 1.00 98.25 96 PRO A N 1
ATOM 790 C CA . PRO A 1 96 ? -8.085 -9.086 -1.372 1.00 98.25 96 PRO A CA 1
ATOM 791 C C . PRO A 1 96 ? -8.345 -8.636 -2.816 1.00 98.25 96 PRO A C 1
ATOM 793 O O . PRO A 1 96 ? -7.544 -8.900 -3.704 1.00 98.25 96 PRO A O 1
ATOM 796 N N . LYS A 1 97 ? -9.468 -7.962 -3.090 1.00 98.19 97 LYS A N 1
ATOM 797 C CA . LYS A 1 97 ? -9.808 -7.435 -4.424 1.00 98.19 97 LYS A CA 1
ATOM 798 C C . LYS A 1 97 ? -9.544 -5.933 -4.570 1.00 98.19 97 LYS A C 1
ATOM 800 O O . LYS A 1 97 ? -10.009 -5.322 -5.524 1.00 98.19 97 LYS A O 1
ATOM 805 N N . HIS A 1 98 ? -8.818 -5.320 -3.632 1.00 97.75 98 HIS A N 1
ATOM 806 C CA . HIS A 1 98 ? -8.545 -3.884 -3.650 1.00 97.75 98 HIS A CA 1
ATOM 807 C C . HIS A 1 98 ? -7.144 -3.578 -4.207 1.00 97.75 98 HIS A C 1
ATOM 809 O O . HIS A 1 98 ? -6.156 -3.571 -3.471 1.00 97.75 98 HIS A O 1
ATOM 815 N N . ALA A 1 99 ? -7.047 -3.266 -5.504 1.00 97.88 99 ALA A N 1
ATOM 816 C CA . ALA A 1 99 ? -5.773 -3.076 -6.216 1.00 97.88 99 ALA A CA 1
ATOM 817 C C . ALA A 1 99 ? -4.807 -2.084 -5.533 1.00 97.88 99 ALA A C 1
ATOM 819 O O . ALA A 1 99 ? -3.607 -2.341 -5.422 1.00 97.88 99 ALA A O 1
ATOM 820 N N . ALA A 1 100 ? -5.326 -0.969 -5.003 1.00 97.00 100 ALA A N 1
ATOM 821 C CA . ALA A 1 100 ? -4.496 0.050 -4.356 1.00 97.00 100 ALA A CA 1
ATOM 822 C C . ALA A 1 100 ? -3.753 -0.451 -3.101 1.00 97.00 100 ALA A C 1
ATOM 824 O O . ALA A 1 100 ? -2.700 0.095 -2.767 1.00 97.00 100 ALA A O 1
ATOM 825 N N . TYR A 1 101 ? -4.269 -1.475 -2.409 1.00 98.44 101 TYR A N 1
ATOM 826 C CA . TYR A 1 101 ? -3.618 -2.015 -1.211 1.00 98.44 101 TYR A CA 1
ATOM 827 C C . TYR A 1 101 ? -2.333 -2.746 -1.594 1.00 98.44 101 TYR A C 1
ATOM 829 O O . TYR A 1 101 ? -1.275 -2.456 -1.038 1.00 98.44 101 TYR A O 1
ATOM 837 N N . TYR A 1 102 ? -2.403 -3.590 -2.626 1.00 98.81 102 TYR A N 1
ATOM 838 C CA . TYR A 1 102 ? -1.238 -4.257 -3.200 1.00 98.81 102 TYR A CA 1
ATOM 839 C C . TYR A 1 102 ? -0.226 -3.256 -3.756 1.00 98.81 102 TYR A C 1
ATOM 841 O O . TYR A 1 102 ? 0.956 -3.341 -3.436 1.00 98.81 102 TYR A O 1
ATOM 849 N N . ASN A 1 103 ? -0.668 -2.249 -4.520 1.00 98.31 103 ASN A N 1
ATOM 850 C CA . ASN A 1 103 ? 0.254 -1.255 -5.074 1.00 98.31 103 ASN A CA 1
ATOM 851 C C . ASN A 1 103 ? 1.023 -0.494 -3.976 1.00 98.31 103 ASN A C 1
ATOM 853 O O . ASN A 1 103 ? 2.234 -0.317 -4.074 1.00 98.31 103 ASN A O 1
ATOM 857 N N . ASN A 1 104 ? 0.353 -0.046 -2.911 1.00 98.31 104 ASN A N 1
ATOM 858 C CA . ASN A 1 104 ? 1.037 0.708 -1.855 1.00 98.31 104 ASN A CA 1
ATOM 859 C C . ASN A 1 104 ? 1.882 -0.171 -0.928 1.00 98.31 104 ASN A C 1
ATOM 861 O O . ASN A 1 104 ? 2.918 0.297 -0.448 1.00 98.31 104 ASN A O 1
ATOM 865 N N . TYR A 1 105 ? 1.494 -1.431 -0.719 1.00 98.69 105 TYR A N 1
ATOM 866 C CA . TYR A 1 105 ? 2.336 -2.389 -0.010 1.00 98.69 105 TYR A CA 1
ATOM 867 C C . TYR A 1 105 ? 3.588 -2.746 -0.823 1.00 98.69 105 TYR A C 1
ATOM 869 O O . TYR A 1 105 ? 4.695 -2.708 -0.291 1.00 98.69 105 TYR A O 1
ATOM 877 N N . GLY A 1 106 ? 3.445 -2.973 -2.134 1.00 98.56 106 GLY A N 1
ATOM 878 C CA . GLY A 1 106 ? 4.574 -3.162 -3.048 1.00 98.56 106 GLY A CA 1
ATOM 879 C C . GLY A 1 106 ? 5.560 -1.993 -3.005 1.00 98.56 106 GLY A C 1
ATOM 880 O O . GLY A 1 106 ? 6.769 -2.204 -2.961 1.00 98.56 106 GLY A O 1
ATOM 881 N N . LEU A 1 107 ? 5.055 -0.761 -2.899 1.00 98.19 107 LEU A N 1
ATOM 882 C CA . LEU A 1 107 ? 5.889 0.432 -2.752 1.00 98.19 107 LEU A CA 1
ATOM 883 C C . LEU A 1 107 ? 6.672 0.453 -1.426 1.00 98.19 107 LEU A C 1
ATOM 885 O O . LEU A 1 107 ? 7.847 0.816 -1.419 1.00 98.19 107 LEU A O 1
ATOM 889 N N . LEU A 1 108 ? 6.052 0.048 -0.309 1.00 98.56 108 LEU A N 1
ATOM 890 C CA . LEU A 1 108 ? 6.750 -0.116 0.976 1.00 98.56 108 LEU A CA 1
ATOM 891 C C . LEU A 1 108 ? 7.872 -1.163 0.857 1.00 98.56 108 LEU A C 1
ATOM 893 O O . LEU A 1 108 ? 8.999 -0.917 1.298 1.00 98.56 108 LEU A O 1
ATOM 897 N N . LEU A 1 109 ? 7.561 -2.305 0.236 1.00 98.69 109 LEU A N 1
ATOM 898 C CA . LEU A 1 109 ? 8.495 -3.411 0.033 1.00 98.69 109 LEU A CA 1
ATOM 899 C C . LEU A 1 109 ? 9.694 -2.997 -0.822 1.00 98.69 109 LEU A C 1
ATOM 901 O O . LEU A 1 109 ? 10.826 -3.303 -0.463 1.00 98.69 109 LEU A O 1
ATOM 905 N N . GLU A 1 110 ? 9.465 -2.270 -1.916 1.00 98.06 110 GLU A N 1
ATOM 906 C CA . GLU A 1 110 ? 10.529 -1.774 -2.791 1.00 98.06 110 GLU A CA 1
ATOM 907 C C . GLU A 1 110 ? 11.412 -0.745 -2.075 1.00 98.06 110 GLU A C 1
ATOM 909 O O . GLU A 1 110 ? 12.640 -0.870 -2.061 1.00 98.06 110 GLU A O 1
ATOM 914 N N . GLN A 1 111 ? 10.795 0.300 -1.522 1.00 95.94 111 GLN A N 1
ATOM 915 C CA . GLN A 1 111 ? 11.518 1.508 -1.131 1.00 95.94 111 GLN A CA 1
ATOM 916 C C . GLN A 1 111 ? 12.180 1.385 0.238 1.00 95.94 111 GLN A C 1
ATOM 918 O O . GLN A 1 111 ? 13.296 1.870 0.413 1.00 95.94 111 GLN A O 1
ATOM 923 N N . GLN A 1 112 ? 11.501 0.746 1.191 1.00 97.44 112 GLN A N 1
ATOM 924 C CA . GLN A 1 112 ? 11.915 0.744 2.596 1.00 97.44 112 GLN A CA 1
ATOM 925 C C . GLN A 1 112 ? 12.454 -0.620 3.021 1.00 97.44 112 GLN A C 1
ATOM 927 O O . GLN A 1 112 ? 13.524 -0.703 3.620 1.00 97.44 112 GLN A O 1
ATOM 932 N N . LEU A 1 113 ? 11.759 -1.702 2.654 1.00 97.25 113 LEU A N 1
ATOM 933 C CA . LEU A 1 113 ? 12.139 -3.063 3.058 1.00 97.25 113 LEU A CA 1
ATOM 934 C C . LEU A 1 113 ? 13.086 -3.758 2.069 1.00 97.25 113 LEU A C 1
ATOM 936 O O . LEU A 1 113 ? 13.617 -4.821 2.377 1.00 97.25 113 LEU A O 1
ATOM 940 N N . LYS A 1 114 ? 13.315 -3.164 0.890 1.00 97.75 114 LYS A N 1
ATOM 941 C CA . LYS A 1 114 ? 14.193 -3.675 -0.179 1.00 97.75 114 LYS A CA 1
ATOM 942 C C . LYS A 1 114 ? 13.873 -5.114 -0.618 1.00 97.75 114 LYS A C 1
ATOM 944 O O . LYS A 1 114 ? 14.737 -5.814 -1.143 1.00 97.75 114 LYS A O 1
ATOM 949 N N . ASN A 1 115 ? 12.629 -5.557 -0.445 1.00 98.31 115 ASN A N 1
ATOM 950 C CA . ASN A 1 115 ? 12.163 -6.867 -0.886 1.00 98.31 115 ASN A CA 1
ATOM 951 C C . ASN A 1 115 ? 11.579 -6.761 -2.300 1.00 98.31 115 ASN A C 1
ATOM 953 O O . ASN A 1 115 ? 10.367 -6.669 -2.501 1.00 98.31 115 ASN A O 1
ATOM 957 N N . TYR A 1 116 ? 12.470 -6.739 -3.292 1.00 98.38 116 TYR A N 1
ATOM 958 C CA . TYR A 1 116 ? 12.114 -6.477 -4.688 1.00 98.38 116 TYR A CA 1
ATOM 959 C C . TYR A 1 116 ? 11.237 -7.567 -5.309 1.00 98.38 116 TYR A C 1
ATOM 961 O O . TYR A 1 116 ? 10.341 -7.245 -6.086 1.00 98.38 116 TYR A O 1
ATOM 969 N N . SER A 1 117 ? 11.435 -8.836 -4.930 1.00 98.50 117 SER A N 1
ATOM 970 C CA . SER A 1 117 ? 10.588 -9.930 -5.423 1.00 98.50 117 SER A CA 1
ATOM 971 C C . SER A 1 117 ? 9.153 -9.769 -4.937 1.00 98.50 117 SER A C 1
ATOM 973 O O . SER A 1 117 ? 8.234 -9.739 -5.750 1.00 98.50 117 SER A O 1
ATOM 975 N N . ALA A 1 118 ? 8.958 -9.567 -3.631 1.00 98.44 118 ALA A N 1
ATOM 976 C CA . ALA A 1 118 ? 7.621 -9.368 -3.085 1.00 98.44 118 ALA A CA 1
ATOM 977 C C . ALA A 1 118 ? 6.979 -8.069 -3.598 1.00 98.44 118 ALA A C 1
ATOM 979 O O . ALA A 1 118 ? 5.771 -8.031 -3.829 1.00 98.44 118 ALA A O 1
ATOM 980 N N . ALA A 1 119 ? 7.768 -7.008 -3.813 1.00 98.75 119 ALA A N 1
ATOM 981 C CA . ALA A 1 119 ? 7.279 -5.776 -4.425 1.00 98.75 119 ALA A CA 1
ATOM 982 C C . ALA A 1 119 ? 6.735 -6.025 -5.839 1.00 98.75 119 ALA A C 1
ATOM 984 O O . ALA A 1 119 ? 5.617 -5.611 -6.146 1.00 98.75 119 ALA A O 1
ATOM 985 N N . ARG A 1 120 ? 7.486 -6.759 -6.672 1.00 98.69 120 ARG A N 1
ATOM 986 C CA . ARG A 1 120 ? 7.071 -7.149 -8.025 1.00 98.69 120 ARG A CA 1
ATOM 987 C C . ARG A 1 120 ? 5.763 -7.932 -8.002 1.00 98.69 120 ARG A C 1
ATOM 989 O O . ARG A 1 120 ? 4.857 -7.618 -8.769 1.00 98.69 120 ARG A O 1
ATOM 996 N N . ASP A 1 121 ? 5.654 -8.915 -7.115 1.00 98.69 121 ASP A N 1
ATOM 997 C CA . ASP A 1 121 ? 4.468 -9.767 -7.021 1.00 98.69 121 ASP A CA 1
ATOM 998 C C . ASP A 1 121 ? 3.237 -8.957 -6.571 1.00 98.69 121 ASP A C 1
ATOM 1000 O O . ASP A 1 121 ? 2.140 -9.140 -7.097 1.00 98.69 121 ASP A O 1
ATOM 1004 N N . ASN A 1 122 ? 3.422 -7.984 -5.671 1.00 98.81 122 ASN A N 1
ATOM 1005 C CA . ASN A 1 122 ? 2.367 -7.052 -5.270 1.00 98.81 122 ASN A CA 1
ATOM 1006 C C . ASN A 1 122 ? 1.957 -6.098 -6.403 1.00 98.81 122 ASN A C 1
ATOM 1008 O O . ASN A 1 122 ? 0.764 -5.895 -6.624 1.00 98.81 122 ASN A O 1
ATOM 1012 N N . PHE A 1 123 ? 2.902 -5.532 -7.159 1.00 98.69 123 PHE A N 1
ATOM 1013 C CA . PHE A 1 123 ? 2.558 -4.707 -8.323 1.00 98.69 123 PHE A CA 1
ATOM 1014 C C . PHE A 1 123 ? 1.825 -5.522 -9.394 1.00 98.69 123 PHE A C 1
ATOM 1016 O O . PHE A 1 123 ? 0.820 -5.059 -9.929 1.00 98.69 123 PHE A O 1
ATOM 1023 N N . ALA A 1 124 ? 2.255 -6.760 -9.649 1.00 98.75 124 ALA A N 1
ATOM 1024 C CA . ALA A 1 124 ? 1.566 -7.670 -10.559 1.00 98.75 124 ALA A CA 1
ATOM 1025 C C . ALA A 1 124 ? 0.146 -8.008 -10.072 1.00 98.75 124 ALA A C 1
ATOM 1027 O O . ALA A 1 124 ? -0.791 -8.009 -10.868 1.00 98.75 124 ALA A O 1
ATOM 1028 N N . ALA A 1 125 ? -0.045 -8.237 -8.768 1.00 98.75 125 ALA A N 1
ATOM 1029 C CA . ALA A 1 125 ? -1.368 -8.460 -8.188 1.00 98.75 125 ALA A CA 1
ATOM 1030 C C . ALA A 1 125 ? -2.278 -7.228 -8.336 1.00 98.75 125 ALA A C 1
ATOM 1032 O O . ALA A 1 125 ? -3.442 -7.369 -8.709 1.00 98.75 125 ALA A O 1
ATOM 1033 N N . ALA A 1 126 ? -1.743 -6.022 -8.112 1.00 98.56 126 ALA A N 1
ATOM 1034 C CA . ALA A 1 126 ? -2.474 -4.777 -8.332 1.00 98.56 126 ALA A CA 1
ATOM 1035 C C . ALA A 1 126 ? -2.930 -4.642 -9.793 1.00 98.56 126 ALA A C 1
ATOM 1037 O O . ALA A 1 126 ? -4.101 -4.365 -10.031 1.00 98.56 126 ALA A O 1
ATOM 1038 N N . LEU A 1 127 ? -2.039 -4.910 -10.753 1.00 98.50 127 LEU A N 1
ATOM 1039 C CA . LEU A 1 127 ? -2.336 -4.855 -12.190 1.00 98.50 127 LEU A CA 1
ATOM 1040 C C . LEU A 1 127 ? -3.291 -5.957 -12.657 1.00 98.50 127 LEU A C 1
ATOM 1042 O O . LEU A 1 127 ? -4.067 -5.750 -13.581 1.00 98.50 127 LEU A O 1
ATOM 1046 N N . LYS A 1 128 ? -3.282 -7.125 -12.010 1.00 98.62 128 LYS A N 1
ATOM 1047 C CA . LYS A 1 128 ? -4.268 -8.179 -12.279 1.00 98.62 128 LYS A CA 1
ATOM 1048 C C . LYS A 1 128 ? -5.678 -7.758 -11.856 1.00 98.62 128 LYS A C 1
ATOM 1050 O O . LYS A 1 128 ? -6.647 -8.135 -12.507 1.00 98.62 128 LYS A O 1
ATOM 1055 N N . LEU A 1 129 ? -5.791 -7.034 -10.742 1.00 98.38 129 LEU A N 1
ATOM 1056 C CA . LEU A 1 129 ? -7.067 -6.538 -10.219 1.00 98.38 129 LEU A CA 1
ATOM 1057 C C . LEU A 1 129 ? -7.559 -5.299 -10.972 1.00 98.38 129 LEU A C 1
ATOM 1059 O O . LEU A 1 129 ? -8.759 -5.151 -11.178 1.00 98.38 129 LEU A O 1
ATOM 1063 N N . ASP A 1 130 ? -6.637 -4.424 -11.360 1.00 97.62 130 ASP A N 1
ATOM 1064 C CA . ASP A 1 130 ? -6.903 -3.199 -12.104 1.00 97.62 130 ASP A CA 1
ATOM 1065 C C . ASP A 1 130 ? -5.813 -2.987 -13.170 1.00 97.62 130 ASP A C 1
ATOM 1067 O O . ASP A 1 130 ? -4.787 -2.349 -12.900 1.00 97.62 130 ASP A O 1
ATOM 1071 N N . PRO A 1 131 ? -6.024 -3.516 -14.389 1.00 97.00 131 PRO A N 1
ATOM 1072 C CA . PRO A 1 131 ? -5.091 -3.343 -15.500 1.00 97.00 131 PRO A CA 1
ATOM 1073 C C . PRO A 1 131 ? -4.923 -1.886 -15.943 1.00 97.00 131 PRO A C 1
ATOM 1075 O O . PRO A 1 131 ? -3.941 -1.559 -16.595 1.00 97.00 131 PRO A O 1
ATOM 1078 N N . ASN A 1 132 ? -5.850 -0.995 -15.579 1.00 94.56 132 ASN A N 1
ATOM 1079 C CA . ASN A 1 132 ? -5.810 0.417 -15.955 1.00 94.56 132 ASN A CA 1
ATOM 1080 C C . ASN A 1 132 ? -5.109 1.285 -14.896 1.00 94.56 132 ASN A C 1
ATOM 1082 O O . ASN A 1 132 ? -5.128 2.517 -14.963 1.00 94.56 132 ASN A O 1
ATOM 1086 N N . ASN A 1 133 ? -4.448 0.665 -13.916 1.00 92.31 133 ASN A N 1
ATOM 1087 C CA . ASN A 1 133 ? -3.744 1.377 -12.863 1.00 92.31 133 ASN A CA 1
ATOM 1088 C C . ASN A 1 133 ? -2.390 1.930 -13.347 1.00 92.31 133 ASN A C 1
ATOM 1090 O O . ASN A 1 133 ? -1.336 1.310 -13.168 1.00 92.31 133 ASN A O 1
ATOM 1094 N N . GLY A 1 134 ? -2.391 3.142 -13.911 1.00 91.25 134 GLY A N 1
ATOM 1095 C CA . GLY A 1 134 ? -1.174 3.792 -14.427 1.00 91.25 134 GLY A CA 1
ATOM 1096 C C . GLY A 1 134 ? -0.050 3.949 -13.386 1.00 91.25 134 GLY A C 1
ATOM 1097 O O . GLY A 1 134 ? 1.140 3.835 -13.709 1.00 91.25 134 GLY A O 1
ATOM 1098 N N . ARG A 1 135 ? -0.399 4.120 -12.100 1.00 92.19 135 ARG A N 1
ATOM 1099 C CA . ARG A 1 135 ? 0.585 4.173 -11.002 1.00 92.19 135 ARG A CA 1
ATOM 1100 C C . ARG A 1 135 ? 1.268 2.823 -10.785 1.00 92.19 135 ARG A C 1
ATOM 110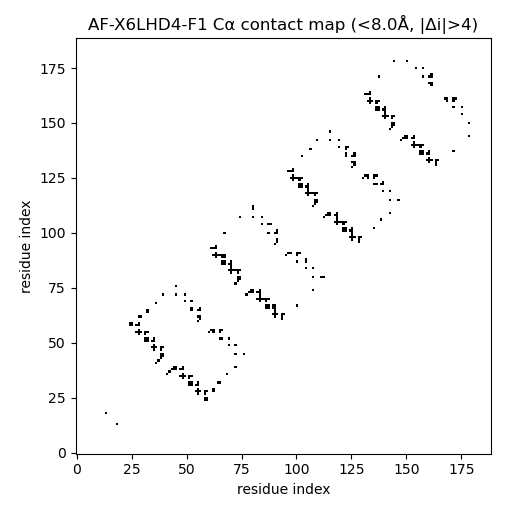2 O O . ARG A 1 135 ? 2.488 2.794 -10.641 1.00 92.19 135 ARG A O 1
ATOM 1109 N N . ALA A 1 136 ? 0.515 1.724 -10.792 1.00 95.62 136 ALA A N 1
ATOM 1110 C CA . ALA A 1 136 ? 1.077 0.382 -10.651 1.00 95.62 136 ALA A CA 1
ATOM 1111 C C . ALA A 1 136 ? 1.962 0.007 -11.851 1.00 95.62 136 ALA A C 1
ATOM 1113 O O . ALA A 1 136 ? 3.056 -0.518 -11.648 1.00 95.62 136 ALA A O 1
ATOM 1114 N N . HIS A 1 137 ? 1.564 0.372 -13.077 1.00 96.50 137 HIS A N 1
ATOM 1115 C CA . HIS A 1 137 ? 2.412 0.235 -14.268 1.00 96.50 137 HIS A CA 1
ATOM 1116 C C . HIS A 1 137 ? 3.744 0.978 -14.105 1.00 96.50 137 HIS A C 1
ATOM 1118 O O . HIS A 1 137 ? 4.815 0.419 -14.335 1.00 96.50 137 HIS A O 1
ATOM 1124 N N . THR A 1 138 ? 3.697 2.220 -13.628 1.00 94.31 138 THR A N 1
ATOM 1125 C CA . THR A 1 138 ? 4.899 3.031 -13.391 1.00 94.31 138 THR A CA 1
ATOM 1126 C C . THR A 1 138 ? 5.816 2.422 -12.337 1.00 94.31 138 THR A C 1
ATOM 1128 O O . THR A 1 138 ? 7.033 2.378 -12.525 1.00 94.31 138 THR A O 1
ATOM 1131 N N . ASN A 1 139 ? 5.244 1.957 -11.227 1.00 96.31 139 ASN A N 1
ATOM 1132 C CA . ASN A 1 139 ? 5.995 1.332 -10.144 1.00 96.31 139 ASN A CA 1
ATOM 1133 C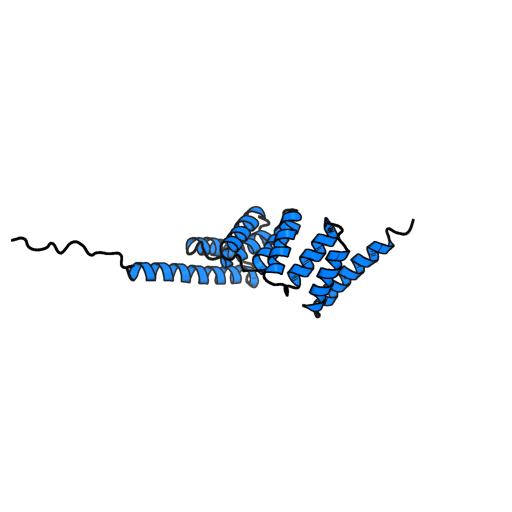 C . ASN A 1 139 ? 6.661 0.029 -10.612 1.00 96.31 139 ASN A C 1
ATOM 1135 O O . ASN A 1 139 ? 7.858 -0.155 -10.399 1.00 96.31 139 ASN A O 1
ATOM 1139 N N . MET A 1 14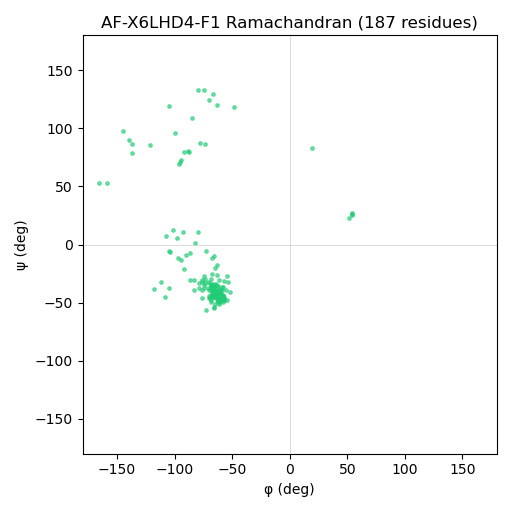0 ? 5.930 -0.816 -11.346 1.00 98.00 140 MET A N 1
ATOM 1140 C CA . MET A 1 140 ? 6.468 -2.034 -11.956 1.00 98.00 140 MET A CA 1
ATOM 1141 C C . MET A 1 140 ? 7.615 -1.721 -12.928 1.00 98.00 140 MET A C 1
ATOM 1143 O O . MET A 1 140 ? 8.686 -2.318 -12.832 1.00 98.00 140 MET A O 1
ATOM 1147 N N . ALA A 1 141 ? 7.440 -0.737 -13.815 1.00 96.25 141 ALA A N 1
ATOM 1148 C CA . ALA A 1 141 ? 8.471 -0.319 -14.764 1.00 96.25 141 ALA A CA 1
ATOM 1149 C C . ALA A 1 141 ? 9.740 0.199 -14.065 1.00 96.25 141 ALA A C 1
ATOM 1151 O O . ALA A 1 141 ? 10.861 -0.159 -14.437 1.00 96.25 141 ALA A O 1
ATOM 1152 N N . ASN A 1 142 ? 9.576 1.017 -13.020 1.00 94.94 142 ASN A N 1
ATOM 1153 C CA . ASN A 1 142 ? 10.687 1.517 -12.211 1.00 94.94 142 ASN A CA 1
ATOM 1154 C C . ASN A 1 142 ? 11.458 0.374 -11.545 1.00 94.94 142 ASN A C 1
ATOM 1156 O O . ASN A 1 142 ? 12.692 0.354 -11.617 1.00 94.94 142 ASN A O 1
ATOM 1160 N N . LEU A 1 143 ? 10.736 -0.581 -10.955 1.00 97.25 143 LEU A N 1
ATOM 1161 C CA . LEU A 1 143 ? 11.312 -1.746 -10.299 1.00 97.25 143 LEU A CA 1
ATOM 1162 C C . LEU A 1 143 ? 12.100 -2.613 -11.296 1.00 97.25 143 LEU A C 1
ATOM 1164 O O . LEU A 1 143 ? 13.270 -2.922 -11.056 1.00 97.25 143 LEU A O 1
ATOM 1168 N N . LEU A 1 144 ? 11.492 -2.942 -12.442 1.00 97.38 144 LEU A N 1
ATOM 1169 C CA . LEU A 1 144 ? 12.107 -3.731 -13.515 1.00 97.38 144 LEU A CA 1
ATOM 1170 C C . LEU A 1 144 ? 13.387 -3.074 -14.040 1.00 97.38 144 LEU A C 1
ATOM 1172 O O . LEU A 1 144 ? 14.443 -3.705 -14.066 1.00 97.38 144 LEU A O 1
ATOM 1176 N N . LYS A 1 145 ? 13.334 -1.778 -14.362 1.00 94.31 145 LYS A N 1
ATOM 1177 C CA . LYS A 1 145 ? 14.492 -1.017 -14.848 1.00 94.31 145 LYS A CA 1
ATOM 1178 C C . LYS A 1 145 ? 15.619 -0.955 -13.818 1.00 94.31 145 LYS A C 1
ATOM 1180 O O . LYS A 1 145 ? 16.791 -1.126 -14.155 1.00 94.31 145 LYS A O 1
ATOM 1185 N N . LYS A 1 146 ? 15.294 -0.616 -12.568 1.00 93.69 146 LYS A N 1
ATOM 1186 C CA . LYS A 1 146 ? 16.306 -0.308 -11.552 1.00 93.69 146 LYS A CA 1
ATOM 1187 C C . LYS A 1 146 ? 16.970 -1.571 -11.017 1.00 93.69 146 LYS A C 1
ATOM 1189 O O . LYS A 1 146 ? 18.201 -1.588 -10.935 1.00 93.69 146 LYS A O 1
ATOM 1194 N N . TYR A 1 147 ? 16.178 -2.591 -10.694 1.00 95.75 147 TYR A N 1
ATOM 1195 C CA . TYR A 1 147 ? 16.636 -3.766 -9.952 1.00 95.75 147 TYR A CA 1
ATOM 1196 C C . TYR A 1 147 ? 16.804 -5.009 -10.822 1.00 95.75 147 TYR A C 1
ATOM 1198 O O . TYR A 1 147 ? 17.774 -5.732 -10.632 1.00 95.75 147 TYR A O 1
ATOM 1206 N N . TYR A 1 148 ? 15.924 -5.226 -11.800 1.00 95.38 148 TYR A N 1
ATOM 1207 C CA . TYR A 1 148 ? 15.994 -6.405 -12.673 1.00 95.38 148 TYR A CA 1
ATOM 1208 C C . TYR A 1 148 ? 16.749 -6.159 -13.983 1.00 95.38 148 TYR A C 1
ATOM 1210 O O . TYR A 1 148 ? 17.089 -7.115 -14.669 1.00 95.38 148 TYR A O 1
ATOM 1218 N N . LYS A 1 149 ? 17.014 -4.890 -14.332 1.00 95.25 149 LYS A N 1
ATOM 1219 C CA . LYS A 1 149 ? 17.593 -4.473 -15.624 1.00 95.25 149 LYS A CA 1
ATOM 1220 C C . LYS A 1 149 ? 16.807 -5.001 -16.838 1.00 95.25 149 LYS A C 1
ATOM 1222 O O . LYS A 1 149 ? 17.351 -5.109 -17.930 1.00 95.25 149 LYS A O 1
ATOM 1227 N N . ASP A 1 150 ? 15.518 -5.284 -16.652 1.00 96.12 150 ASP A N 1
ATOM 1228 C CA . ASP A 1 150 ? 14.609 -5.743 -17.704 1.00 96.12 150 ASP A CA 1
ATOM 1229 C C . ASP A 1 150 ? 13.995 -4.519 -18.395 1.00 96.12 150 ASP A C 1
ATOM 1231 O O . ASP A 1 150 ? 12.916 -4.034 -18.042 1.00 96.12 150 ASP A O 1
ATOM 1235 N N . PHE A 1 151 ? 14.768 -3.934 -19.311 1.00 92.31 151 PHE A N 1
ATOM 1236 C CA . PHE A 1 151 ? 14.414 -2.677 -19.970 1.00 92.31 151 PHE A CA 1
ATOM 1237 C C . PHE A 1 151 ? 13.251 -2.824 -20.953 1.00 92.31 151 PHE A C 1
ATOM 1239 O O . PHE A 1 151 ? 12.463 -1.888 -21.076 1.00 92.31 151 PHE A O 1
ATOM 1246 N N . GLU A 1 152 ? 13.122 -3.980 -21.606 1.00 93.44 152 GLU A N 1
ATOM 1247 C CA . GLU A 1 152 ? 12.041 -4.257 -22.558 1.00 93.44 152 GLU A CA 1
ATOM 1248 C C . GLU A 1 152 ? 10.691 -4.278 -21.837 1.00 93.44 152 GLU A C 1
ATOM 1250 O O . GLU A 1 152 ? 9.814 -3.467 -22.138 1.00 93.44 152 GLU A O 1
ATOM 1255 N N . ARG A 1 153 ? 10.550 -5.086 -20.775 1.00 94.69 153 ARG A N 1
ATOM 1256 C CA . ARG A 1 153 ? 9.292 -5.109 -20.012 1.00 94.69 153 ARG A CA 1
ATOM 1257 C C . ARG A 1 153 ? 9.025 -3.797 -19.285 1.00 94.69 153 ARG A C 1
ATOM 1259 O O . ARG A 1 153 ? 7.873 -3.386 -19.150 1.00 94.69 153 ARG A O 1
ATOM 1266 N N . ALA A 1 154 ? 10.069 -3.109 -18.817 1.00 93.38 154 ALA A N 1
ATOM 1267 C CA . ALA A 1 154 ? 9.902 -1.780 -18.237 1.00 93.38 154 ALA A CA 1
ATOM 1268 C C . ALA A 1 154 ? 9.330 -0.781 -19.259 1.00 93.38 154 ALA A C 1
ATOM 1270 O O . ALA A 1 154 ? 8.449 0.004 -18.911 1.00 93.38 154 ALA A O 1
ATOM 1271 N N . ASN A 1 155 ? 9.801 -0.818 -20.509 1.00 91.31 155 ASN A N 1
ATOM 1272 C CA . ASN A 1 155 ? 9.298 0.022 -21.593 1.00 91.31 155 ASN A CA 1
ATOM 1273 C C . ASN A 1 155 ? 7.819 -0.252 -21.891 1.00 91.31 155 ASN A C 1
ATOM 1275 O O . ASN A 1 155 ? 7.047 0.699 -22.004 1.00 91.31 155 ASN A O 1
ATOM 1279 N N . ASP A 1 156 ? 7.404 -1.518 -21.937 1.00 94.50 156 ASP A N 1
ATOM 1280 C CA . ASP A 1 156 ? 5.997 -1.880 -22.149 1.00 94.50 156 ASP A CA 1
ATOM 1281 C C . ASP A 1 156 ? 5.095 -1.330 -21.038 1.00 94.50 156 ASP A C 1
ATOM 1283 O O . ASP A 1 156 ? 4.088 -0.675 -21.309 1.00 94.50 156 ASP A O 1
ATOM 1287 N N . HIS A 1 157 ? 5.496 -1.484 -19.772 1.00 95.00 157 HIS A N 1
ATOM 1288 C CA . HIS A 1 157 ? 4.738 -0.908 -18.663 1.00 95.00 157 HIS A CA 1
ATOM 1289 C C . HIS A 1 157 ? 4.723 0.630 -18.684 1.00 95.00 157 HIS A C 1
ATOM 1291 O O . HIS A 1 157 ? 3.695 1.219 -18.349 1.00 95.00 157 HIS A O 1
ATOM 1297 N N . TYR A 1 158 ? 5.810 1.300 -19.090 1.00 92.19 158 TYR A N 1
ATOM 1298 C CA . TYR A 1 158 ? 5.799 2.758 -19.254 1.00 92.19 158 TYR A CA 1
ATOM 1299 C C . TYR A 1 158 ? 4.864 3.213 -20.379 1.00 92.19 158 TYR A C 1
ATOM 1301 O O . TYR A 1 158 ? 4.180 4.220 -20.201 1.00 92.19 158 TYR A O 1
ATOM 1309 N N . LYS A 1 159 ? 4.802 2.493 -21.507 1.00 92.00 159 LYS A N 1
ATOM 1310 C CA . LYS A 1 159 ? 3.862 2.796 -22.599 1.00 92.00 159 LYS A CA 1
ATOM 1311 C C . LYS A 1 159 ? 2.417 2.722 -22.123 1.00 92.00 159 LYS A C 1
ATOM 1313 O O . LYS A 1 159 ? 1.660 3.660 -22.360 1.00 92.00 159 LYS A O 1
ATOM 1318 N N . GLU A 1 160 ? 2.060 1.663 -21.397 1.00 93.25 160 GLU A N 1
ATOM 1319 C CA . GLU A 1 160 ? 0.719 1.542 -20.819 1.00 93.25 160 GLU A CA 1
ATOM 1320 C C . GLU A 1 160 ? 0.439 2.657 -19.802 1.00 93.25 160 GLU A C 1
ATOM 1322 O O . GLU A 1 160 ? -0.608 3.294 -19.875 1.00 93.25 160 GLU A O 1
ATOM 1327 N N . ALA A 1 161 ? 1.387 2.996 -18.919 1.00 90.31 161 ALA A N 1
ATOM 1328 C CA . ALA A 1 161 ? 1.213 4.116 -17.988 1.00 90.31 161 ALA A CA 1
ATOM 1329 C C . ALA A 1 161 ? 0.952 5.455 -18.707 1.00 90.31 161 ALA A C 1
ATOM 1331 O O . ALA A 1 161 ? 0.059 6.196 -18.306 1.00 90.31 161 ALA A O 1
ATOM 1332 N N . ILE A 1 162 ? 1.698 5.750 -19.780 1.00 86.81 162 ILE A N 1
ATOM 1333 C CA . ILE A 1 162 ? 1.533 6.970 -20.590 1.00 86.81 162 ILE A CA 1
ATOM 1334 C C . ILE A 1 162 ? 0.175 6.988 -21.299 1.00 86.81 162 ILE A C 1
ATOM 1336 O O . ILE A 1 162 ? -0.462 8.035 -21.379 1.00 86.81 162 ILE A O 1
ATOM 1340 N N . LYS A 1 163 ? -0.272 5.838 -21.811 1.00 88.88 163 LYS A N 1
ATOM 1341 C CA . LYS A 1 163 ? -1.579 5.698 -22.461 1.00 88.88 163 LYS A CA 1
ATOM 1342 C C . LYS A 1 163 ? -2.730 5.933 -21.481 1.00 88.88 163 LYS A C 1
ATOM 1344 O O . LYS A 1 163 ? -3.723 6.553 -21.850 1.00 88.88 163 LYS A O 1
ATOM 1349 N N . LEU A 1 164 ? -2.596 5.424 -20.257 1.00 87.00 164 LEU A N 1
ATOM 1350 C CA . LEU A 1 164 ? -3.620 5.493 -19.214 1.00 87.00 164 LEU A CA 1
ATOM 1351 C C . LEU A 1 164 ? -3.719 6.879 -18.564 1.00 87.00 164 LEU A C 1
ATOM 1353 O O . LEU A 1 164 ? -4.812 7.287 -18.183 1.00 87.00 164 LEU A O 1
ATOM 1357 N N . ASP A 1 165 ? -2.608 7.612 -18.458 1.00 75.19 165 ASP A N 1
ATOM 1358 C CA . ASP A 1 165 ? -2.595 8.998 -17.983 1.00 75.19 165 ASP A CA 1
ATOM 1359 C C . ASP A 1 165 ? -1.670 9.879 -18.846 1.00 75.19 165 ASP A C 1
ATOM 1361 O O . ASP A 1 165 ? -0.497 10.106 -18.513 1.00 75.19 165 ASP A O 1
ATOM 1365 N N . PRO A 1 166 ? -2.204 10.420 -19.958 1.00 67.50 166 PRO A N 1
ATOM 1366 C CA . PRO A 1 166 ? -1.457 11.305 -20.844 1.00 67.50 166 PRO A CA 1
ATOM 1367 C C . PRO A 1 166 ? -1.055 12.637 -20.192 1.00 67.50 166 PRO A C 1
ATOM 1369 O O . PRO A 1 166 ? -0.128 13.288 -20.668 1.00 67.50 166 PRO A O 1
ATOM 1372 N N . GLN A 1 167 ? -1.715 13.069 -19.110 1.00 62.22 167 GLN A N 1
ATOM 1373 C CA . GLN A 1 167 ? -1.414 14.348 -18.453 1.00 62.22 167 GLN A CA 1
ATOM 1374 C C . GLN A 1 167 ? -0.235 14.226 -17.476 1.00 62.22 167 GLN A C 1
ATOM 1376 O O . GLN A 1 167 ? 0.561 15.157 -17.349 1.00 62.22 167 GLN A O 1
ATOM 1381 N N . ASN A 1 168 ? -0.035 13.052 -16.865 1.00 58.75 168 ASN A N 1
ATOM 1382 C CA . ASN A 1 168 ? 1.206 12.714 -16.154 1.00 58.75 168 ASN A CA 1
ATOM 1383 C C . ASN A 1 168 ? 2.336 12.218 -17.081 1.00 58.75 168 ASN A C 1
ATOM 1385 O O . ASN A 1 168 ? 3.445 11.930 -16.604 1.00 58.75 168 ASN A O 1
ATOM 1389 N N . ALA A 1 169 ? 2.110 12.167 -18.402 1.00 54.16 169 ALA A N 1
ATOM 1390 C CA . ALA A 1 169 ? 3.062 11.659 -19.390 1.00 54.16 169 ALA A CA 1
ATOM 1391 C C . ALA A 1 169 ? 4.438 12.329 -19.315 1.00 54.16 169 ALA A C 1
ATOM 1393 O O . ALA A 1 169 ? 5.433 11.650 -19.526 1.00 54.16 169 ALA A O 1
ATOM 1394 N N . THR A 1 170 ? 4.550 13.606 -18.935 1.00 54.78 170 THR A N 1
ATOM 1395 C CA . THR A 1 170 ? 5.848 14.300 -18.824 1.00 54.78 170 THR A CA 1
ATOM 1396 C C . THR A 1 170 ? 6.775 13.662 -17.781 1.00 54.78 170 THR A C 1
ATOM 1398 O O . THR A 1 170 ? 7.984 13.562 -18.005 1.00 54.78 170 THR A O 1
ATOM 1401 N N . ARG A 1 171 ? 6.238 13.160 -16.6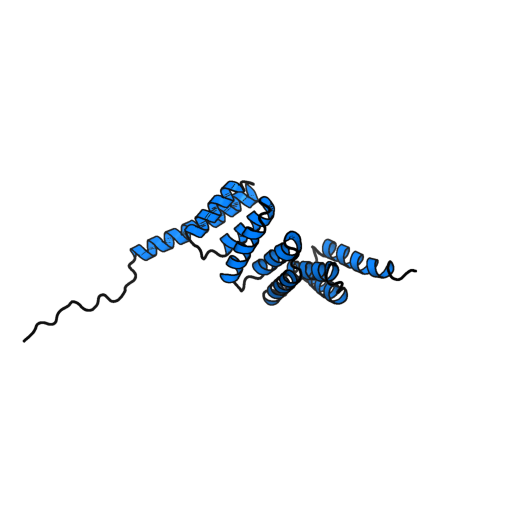54 1.00 55.09 171 ARG A N 1
ATOM 1402 C CA . ARG A 1 171 ? 7.043 12.406 -15.674 1.00 55.09 171 ARG A CA 1
ATOM 1403 C C . ARG A 1 171 ? 7.479 11.067 -16.262 1.00 55.09 171 ARG A C 1
ATOM 1405 O O . ARG A 1 171 ? 8.664 10.747 -16.208 1.00 55.09 171 ARG A O 1
ATOM 1412 N N . HIS A 1 172 ? 6.561 10.313 -16.863 1.00 53.16 172 HIS A N 1
ATOM 1413 C CA . HIS A 1 172 ? 6.847 8.995 -17.444 1.00 53.16 172 HIS A CA 1
ATOM 1414 C C . HIS A 1 172 ? 7.804 9.066 -18.649 1.00 53.16 172 HIS A C 1
ATOM 1416 O O . HIS A 1 172 ? 8.724 8.257 -18.757 1.00 53.16 172 HIS A O 1
ATOM 1422 N N . PHE A 1 173 ? 7.668 10.090 -19.492 1.00 56.62 173 PHE A N 1
ATOM 1423 C CA . PHE A 1 173 ? 8.495 10.372 -20.663 1.00 56.62 173 PHE A CA 1
ATOM 1424 C C . PHE A 1 173 ? 9.934 10.743 -20.285 1.00 56.62 173 PHE A C 1
ATOM 1426 O O . PHE A 1 173 ? 10.875 10.164 -20.828 1.00 56.62 173 PHE A O 1
ATOM 1433 N N . ASN A 1 174 ? 10.135 11.612 -19.285 1.00 57.94 174 ASN A N 1
ATOM 1434 C CA . ASN A 1 174 ? 11.477 11.927 -18.777 1.00 57.94 174 ASN A CA 1
ATOM 1435 C C . ASN A 1 174 ? 12.187 10.686 -18.197 1.00 57.94 174 ASN A C 1
ATOM 1437 O O . ASN A 1 174 ? 13.411 10.558 -18.299 1.00 57.94 174 ASN A O 1
ATOM 1441 N N . TYR A 1 175 ? 11.435 9.730 -17.638 1.00 59.41 175 TYR A N 1
ATOM 1442 C CA . TYR A 1 175 ? 11.985 8.450 -17.182 1.00 59.41 175 TYR A CA 1
ATOM 1443 C C . TYR A 1 175 ? 12.294 7.472 -18.323 1.00 59.41 175 TYR A C 1
ATOM 1445 O O . TYR A 1 175 ? 13.334 6.807 -18.254 1.00 59.41 175 TYR A O 1
ATOM 1453 N N . ALA A 1 176 ? 11.443 7.396 -19.350 1.00 58.78 176 ALA A N 1
ATOM 1454 C CA . ALA A 1 176 ? 11.656 6.569 -20.539 1.00 58.78 176 ALA A CA 1
ATOM 1455 C C . ALA A 1 176 ? 12.863 7.058 -21.362 1.00 58.78 176 ALA A C 1
ATOM 1457 O O . ALA A 1 176 ? 13.752 6.272 -21.686 1.00 58.78 176 ALA A O 1
ATOM 1458 N N . LEU A 1 177 ? 12.986 8.371 -21.589 1.00 59.41 177 LEU A N 1
ATOM 1459 C CA . LEU A 1 177 ? 14.143 8.980 -22.260 1.00 59.41 177 LEU A CA 1
ATOM 1460 C C . LEU A 1 177 ? 15.461 8.723 -21.521 1.00 59.41 177 LEU A C 1
ATOM 1462 O O . LEU A 1 177 ? 16.488 8.457 -22.146 1.00 59.41 177 LEU A O 1
ATOM 1466 N N . ARG A 1 178 ? 15.455 8.763 -20.184 1.00 57.97 178 ARG A N 1
ATOM 1467 C CA . ARG A 1 178 ? 16.642 8.439 -19.380 1.00 57.97 178 ARG A CA 1
ATOM 1468 C C . ARG A 1 178 ? 17.004 6.950 -19.451 1.00 57.97 178 ARG A C 1
ATOM 1470 O O . ARG A 1 178 ? 18.185 6.618 -19.419 1.00 57.97 178 ARG A O 1
ATOM 1477 N N . ALA A 1 179 ? 16.014 6.064 -19.571 1.00 56.50 179 ALA A N 1
ATOM 1478 C CA . ALA A 1 179 ? 16.243 4.633 -19.774 1.00 56.50 179 ALA A CA 1
ATOM 1479 C C . ALA A 1 179 ? 16.880 4.344 -21.145 1.00 56.50 179 ALA A C 1
ATOM 1481 O O . ALA A 1 179 ? 17.814 3.552 -21.223 1.00 56.50 179 ALA A O 1
ATOM 1482 N N . LEU A 1 180 ? 16.443 5.050 -22.194 1.00 56.94 180 LEU A N 1
ATOM 1483 C CA . LEU A 1 180 ? 17.014 4.948 -23.540 1.00 56.94 180 LEU A CA 1
ATOM 1484 C C . LEU A 1 180 ? 18.421 5.562 -23.637 1.00 56.94 180 LEU A C 1
ATOM 1486 O O . LEU A 1 180 ? 19.290 4.995 -24.292 1.00 56.94 180 LEU A O 1
ATOM 1490 N N . ARG A 1 181 ? 18.697 6.677 -22.943 1.00 56.09 181 ARG A N 1
ATOM 1491 C CA . ARG A 1 181 ? 20.038 7.301 -22.928 1.00 56.09 181 ARG A CA 1
ATOM 1492 C C . ARG A 1 181 ? 21.117 6.423 -22.287 1.00 56.09 181 ARG A C 1
ATOM 1494 O O . ARG A 1 181 ? 22.239 6.407 -22.780 1.00 56.09 181 ARG A O 1
ATOM 1501 N N . ASN A 1 182 ? 20.778 5.628 -21.271 1.00 53.03 182 ASN A N 1
ATOM 1502 C CA . ASN A 1 182 ? 21.712 4.664 -20.672 1.00 53.03 182 ASN A CA 1
ATOM 1503 C C . ASN A 1 182 ? 22.092 3.503 -21.615 1.00 53.03 182 ASN A C 1
ATOM 1505 O O . ASN A 1 182 ? 23.030 2.771 -21.320 1.00 53.03 182 ASN A O 1
ATOM 1509 N N . ARG A 1 183 ? 21.393 3.331 -22.745 1.00 52.41 183 ARG A N 1
ATOM 1510 C CA . ARG A 1 183 ? 21.745 2.364 -23.796 1.00 52.41 183 ARG A CA 1
ATOM 1511 C C . ARG A 1 183 ? 22.955 2.820 -24.622 1.00 52.41 183 ARG A C 1
ATOM 1513 O O . ARG A 1 183 ? 23.681 1.981 -25.137 1.00 52.41 183 ARG A O 1
ATOM 1520 N N . HIS A 1 184 ? 23.184 4.132 -24.729 1.00 50.00 184 HIS A N 1
ATOM 1521 C CA . HIS A 1 184 ? 24.248 4.701 -25.564 1.00 50.00 184 HIS A CA 1
ATOM 1522 C C . HIS A 1 184 ? 25.570 4.929 -24.824 1.00 50.00 184 HIS A C 1
ATOM 1524 O O . HIS A 1 184 ? 26.608 4.961 -25.468 1.00 50.00 184 HIS A O 1
ATOM 1530 N N . SER A 1 185 ? 25.571 5.027 -23.492 1.00 46.25 185 SER A N 1
ATOM 1531 C CA . SER A 1 185 ? 26.801 5.241 -22.710 1.00 46.25 185 SER A CA 1
ATOM 1532 C C . SER A 1 185 ? 27.553 3.956 -22.339 1.00 46.25 185 SER A C 1
ATOM 1534 O O . SER A 1 185 ? 28.634 4.036 -21.772 1.00 46.25 185 SER A O 1
ATOM 1536 N N . ILE A 1 186 ? 26.978 2.777 -22.601 1.00 48.78 186 ILE A N 1
ATOM 1537 C CA . ILE A 1 186 ? 27.590 1.463 -22.306 1.00 48.78 186 ILE A CA 1
ATOM 1538 C C . ILE A 1 186 ? 28.100 0.798 -23.607 1.00 48.78 186 ILE A C 1
ATOM 1540 O O . ILE A 1 186 ? 28.742 -0.244 -23.566 1.00 48.78 186 ILE A O 1
ATOM 1544 N N . GLY A 1 187 ? 27.837 1.409 -24.770 1.00 44.09 187 GLY A N 1
ATOM 1545 C CA . GLY A 1 187 ? 28.227 0.905 -26.094 1.00 44.09 187 GLY A CA 1
ATOM 1546 C C . GLY A 1 187 ? 29.362 1.672 -26.778 1.00 44.09 187 GLY A C 1
ATOM 1547 O O . GLY A 1 187 ? 29.630 1.414 -27.945 1.00 44.09 187 GLY A O 1
ATOM 1548 N N . SER A 1 188 ? 30.004 2.617 -26.094 1.00 40.81 188 SER A N 1
ATOM 1549 C CA . SER A 1 188 ? 31.143 3.377 -26.618 1.00 40.81 188 SER A CA 1
ATOM 1550 C C . SER A 1 188 ? 32.348 3.173 -25.702 1.00 40.81 188 SER A C 1
ATOM 1552 O O . SER A 1 188 ? 32.544 3.939 -24.756 1.00 40.81 188 SER A O 1
ATOM 1554 N N . ILE A 1 189 ? 33.074 2.082 -25.962 1.00 42.53 189 ILE A N 1
ATOM 1555 C CA . ILE A 1 189 ? 34.518 1.969 -25.707 1.00 42.53 189 ILE A CA 1
ATOM 1556 C C . ILE A 1 189 ? 35.219 2.653 -26.878 1.00 42.53 189 ILE A C 1
ATOM 1558 O O . ILE A 1 189 ? 34.739 2.447 -28.018 1.00 42.53 189 ILE A O 1
#

Sequence (189 aa):
MSSPNLQSKISNSSTPRGDIGRELRLFRSRVRNLYAVLLHDHLQRHADALEQYELCVQDDPQNASAHYNWAILYKNYFADFKKAEVHYRKAIELKPKHAAYYNNYGLLLEQQLKNYSAARDNFAAALKLDPNNGRAHTNMANLLKKYYKDFERANDHYKEAIKLDPQNATRHFNYALRALRNRHSIGSI

pLDDT: mean 86.19, std 19.23, range [36.84, 98.81]

Secondary structure (DSSP, 8-state):
-PPPP----------HHHHHHHHHHHHHHHHHHHHHHHHHHTT--HHHHHHHHHHHHHH-TT-HHHHHHHHHHIIIII--HHHHHHHHHHHHHH-TT-HHHHHHHHHHHHHTS--HHHHHHHHHHHHHH-TT-HHHHHHHHHHIIIII--HHHHHHHHHHHHHH-SSSHHHHHHHHHHHHHTTTSSS--

Solvent-accessible surface area (backbone atoms only — not comparable to full-atom values): 9973 Å² total; per-residue (Å²): 138,84,80,84,77,86,84,82,76,91,71,88,68,88,52,71,70,60,52,52,56,48,52,52,30,46,50,49,16,55,51,28,35,55,49,19,46,46,26,39,80,75,64,69,35,54,70,60,18,49,53,29,38,52,56,15,38,72,47,29,80,74,47,30,66,43,29,39,53,48,15,49,48,24,48,76,73,67,65,38,53,68,61,15,49,54,22,34,52,49,16,34,71,67,40,77,81,46,31,68,53,32,33,54,43,13,49,45,25,42,75,76,68,62,37,53,68,64,14,50,55,22,22,52,51,13,37,71,65,36,77,74,41,32,66,36,28,43,52,45,15,51,47,27,42,74,75,67,62,38,53,68,65,16,48,55,27,41,52,51,18,34,72,65,35,65,85,59,23,68,63,55,47,60,51,50,54,53,58,56,54,60,61,59,72,78,70,66,130

Mean predicted aligned error: 9.58 Å

Nearest PDB structures (foldseek):
  2ho1-assembly1_A  TM=8.362E-01  e=2.537E-05  Pseudomonas aeruginosa PAO1
  7dhg-assembly1_C  TM=7.485E-01  e=2.514E-04  Homo sapiens
  7kdt-assembly1_A  TM=7.293E-01  e=3.031E-04  Homo sapiens
  5jjw-assembly1_A  TM=6.176E-01  e=2.467E-02  Homo sapiens
  8i4v-assembly1_B  TM=1.331E-01  e=7.446E+00  Saccharomyces cerevisiae S288C

Foldseek 3Di:
DDDDDPPDDPPDDDDVVNVVLLVVLQVLLVVLLVVLCCCVVPVVNLVVSLVSLVSSCVSPVLPLSSLQVNLVSCVPPVVVLVSSLVSLVSSCVSPVLALVSLQVSLVSCVPPVVVLVSSLVSLVSSCVSPVLPLSSLQSNLCSCVPPVVNNVSSVVSLVSSCVSPVPCNVVSVVVNVVSVVVVPVVPDD

Organism: Reticulomyxa filosa (NCBI:txid46433)